Protein AF-A0A194VUG6-F1 (afdb_monomer)

Nearest PDB structures (foldseek):
  8etc-assembly1_3  TM=3.956E-01  e=4.624E+00  Schizosaccharomyces pombe

Radius of gyration: 20.38 Å; Cα contacts (8 Å, |Δi|>4): 438; chains: 1; bounding box: 54×67×50 Å

Secondary structure (DSSP, 8-state):
--PPPP-----------PPSP-HHHHHHHHHHHHHHHHHSSS--GGGEEPPPTT--TT--HHHHGGG-S--HHHHHHHHH--EE---TT--SS--TT-EEETTEEEP-TT-TTSHHHHHHHTT--BTTTB-SSSS---TTEEE-EE-TTTSEEEEEETTTTEEEEEETTSPPSS--GGGPPPPTTSTTGGGGS-EEEHHHHHHHHHHHHHTTSSEE-TT-SS-SEE---SHHHHHHHHHHHHTTTTTS--HHHHHHHHHHHHTT-

Foldseek 3Di:
DDDDDDDDDDPPDDDDQQDAFDLVVLQVLLVVLVVLLCLALAAPPVQKAFADPVFQPVLDPVLVCLLPQADPLQSVSLRTHIAGHADDPCPDQFLGSQDSAWLKGFDDSNCPVVQSVVCSVVSNCELRQHDPLQLDQDNQWGWGIRNRQAAFGWIQRNRRQKTFGDHNVDAFCAADPPRHRDDSNHNCSSVSGDMDRSNVVSVVSSVCVQVLCWHAQHPDRPTRIDRDDDPLSVVLVVLQVVCPGPPNHPSNSSNVVSVVSVVVD

Sequence (265 aa):
MSEPIMATDQSSSSPTNAGPYSRAATVAALRSFYDFLATLPRLPASAILDAPDSGWPALTDSFLARLGPKTDAVRDLLRHVPVIAATEGDAEGGEGNALIGPSTMALRWDDGDGFLRWALGRGAVDGVLSPHGAGGIPPHVAVLTKGGRYGSWLLVDVEAGTMTDFVMMGTPERRGEGDAEVQADSPGYWRAFRTRPVADFFDEWVDKYRSLEWVVVPGSVEDGVLFYRDAATEEVRDIYRTHGWPDNFRREDCRKALAEWEARQ

pLDDT: mean 86.04, std 17.24, range [28.16, 98.62]

Structure (mmCIF, N/CA/C/O backbone):
data_AF-A0A194VUG6-F1
#
_entry.id   AF-A0A194VUG6-F1
#
loop_
_atom_site.group_PDB
_atom_site.id
_atom_site.type_symbol
_atom_site.label_atom_id
_atom_site.label_alt_id
_atom_site.label_comp_id
_atom_site.label_asym_id
_atom_site.label_entity_id
_atom_site.label_seq_id
_atom_site.pdbx_PDB_ins_code
_atom_site.Cartn_x
_atom_site.Cartn_y
_atom_site.Cartn_z
_atom_site.occupancy
_atom_site.B_iso_or_equiv
_atom_site.auth_seq_id
_atom_site.auth_comp_id
_atom_site.auth_asym_id
_atom_site.auth_atom_id
_atom_site.pdbx_PDB_model_num
ATOM 1 N N . MET A 1 1 ? 37.258 -46.692 16.074 1.00 37.47 1 MET A N 1
ATOM 2 C CA . MET A 1 1 ? 35.939 -47.114 15.565 1.00 37.47 1 MET A CA 1
ATOM 3 C C . MET A 1 1 ? 35.015 -45.949 15.827 1.00 37.47 1 MET A C 1
ATOM 5 O O . MET A 1 1 ? 34.650 -45.736 16.972 1.00 37.47 1 MET A O 1
ATOM 9 N N . SER A 1 2 ? 34.809 -45.125 14.805 1.00 33.44 2 SER A N 1
ATOM 10 C CA . SER A 1 2 ? 34.054 -43.876 14.894 1.00 33.44 2 SER A CA 1
ATOM 11 C C . SER A 1 2 ? 32.777 -44.060 14.086 1.00 33.44 2 SER A C 1
ATOM 13 O O . SER A 1 2 ? 32.850 -44.442 12.919 1.00 33.44 2 SER A O 1
ATOM 15 N N . GLU A 1 3 ? 31.632 -43.864 14.731 1.00 32.47 3 GLU A N 1
ATOM 16 C CA . GLU A 1 3 ? 30.310 -43.905 14.104 1.00 32.47 3 GLU A CA 1
ATOM 17 C C . GLU A 1 3 ? 30.124 -42.707 13.156 1.00 32.47 3 GLU A C 1
ATOM 19 O O . GLU A 1 3 ? 30.599 -41.609 13.467 1.00 32.47 3 GLU A O 1
ATOM 24 N N . PRO A 1 4 ? 29.450 -42.875 12.004 1.00 36.53 4 PRO A N 1
ATOM 25 C CA . PRO A 1 4 ? 29.163 -41.770 11.105 1.00 36.53 4 PRO A CA 1
ATOM 26 C C . PRO A 1 4 ? 27.879 -41.050 11.538 1.00 36.53 4 PRO A C 1
ATOM 28 O O . PRO A 1 4 ? 26.832 -41.664 11.739 1.00 36.53 4 PRO A O 1
ATOM 31 N N . ILE A 1 5 ? 27.968 -39.726 11.655 1.00 35.88 5 ILE A N 1
ATOM 32 C CA . ILE A 1 5 ? 26.833 -38.835 11.901 1.00 35.88 5 ILE A CA 1
ATOM 33 C C . ILE A 1 5 ? 25.982 -38.787 10.627 1.00 35.88 5 ILE A C 1
ATOM 35 O O . ILE A 1 5 ? 26.482 -38.450 9.553 1.00 35.88 5 ILE A O 1
ATOM 39 N N . MET A 1 6 ? 24.700 -39.141 10.757 1.00 32.91 6 MET A N 1
ATOM 40 C CA . MET A 1 6 ? 23.701 -38.987 9.703 1.00 32.91 6 MET A CA 1
ATOM 41 C C . MET A 1 6 ? 23.614 -37.520 9.276 1.00 32.91 6 MET A C 1
ATOM 43 O O . MET A 1 6 ? 23.300 -36.647 10.083 1.00 32.91 6 MET A O 1
ATOM 47 N N . ALA A 1 7 ? 23.887 -37.265 7.999 1.00 32.56 7 ALA A N 1
ATOM 48 C CA . ALA A 1 7 ? 23.591 -35.999 7.354 1.00 32.56 7 ALA A CA 1
ATOM 49 C C . ALA A 1 7 ? 22.071 -35.875 7.203 1.00 32.56 7 ALA A C 1
ATOM 51 O O . ALA A 1 7 ? 21.452 -36.624 6.447 1.00 32.56 7 ALA A O 1
ATOM 52 N N . THR A 1 8 ? 21.471 -34.952 7.947 1.00 33.34 8 THR A N 1
ATOM 53 C CA . THR A 1 8 ? 20.084 -34.546 7.738 1.00 33.34 8 THR A CA 1
ATOM 54 C C . THR A 1 8 ? 20.035 -33.608 6.537 1.00 33.34 8 THR A C 1
ATOM 56 O O . THR A 1 8 ? 20.692 -32.568 6.513 1.00 33.34 8 THR A O 1
ATOM 59 N N . ASP A 1 9 ? 19.274 -34.043 5.543 1.00 28.16 9 ASP A N 1
ATOM 60 C CA . ASP A 1 9 ? 18.920 -33.380 4.294 1.00 28.16 9 ASP A CA 1
ATOM 61 C C . ASP A 1 9 ? 18.534 -31.903 4.512 1.00 28.16 9 ASP A C 1
ATOM 63 O O . ASP A 1 9 ? 17.508 -31.594 5.123 1.00 28.16 9 ASP A O 1
ATOM 67 N N . GLN A 1 10 ? 19.381 -30.976 4.053 1.00 30.84 10 GLN A N 1
ATOM 68 C CA . GLN A 1 10 ? 19.007 -29.569 3.933 1.00 30.84 10 GLN A CA 1
ATOM 69 C C . GLN A 1 10 ? 18.201 -29.420 2.647 1.00 30.84 10 GLN A C 1
ATOM 71 O O . GLN A 1 10 ? 18.762 -29.285 1.559 1.00 30.84 10 GLN A O 1
ATOM 76 N N . SER A 1 11 ? 16.875 -29.426 2.777 1.00 33.81 11 SER A N 1
ATOM 77 C CA . SER A 1 11 ? 15.981 -29.032 1.697 1.00 33.81 11 SER A CA 1
ATOM 78 C C . SER A 1 11 ? 16.256 -27.571 1.328 1.00 33.81 11 SER A C 1
ATOM 80 O O . SER A 1 11 ? 15.779 -26.641 1.983 1.00 33.81 11 SER A O 1
ATOM 82 N N . SER A 1 12 ? 17.038 -27.362 0.273 1.00 36.16 12 SER A N 1
ATOM 83 C CA . SER A 1 12 ? 17.166 -26.079 -0.401 1.00 36.16 12 SER A CA 1
ATOM 84 C C . SER A 1 12 ? 15.812 -25.726 -1.019 1.00 36.16 12 SER A C 1
ATOM 86 O O . SER A 1 12 ? 15.441 -26.266 -2.064 1.00 36.16 12 SER A O 1
ATOM 88 N N . SER A 1 13 ? 15.040 -24.841 -0.390 1.00 37.41 13 SER A N 1
ATOM 89 C CA . SER A 1 13 ? 13.842 -24.293 -1.024 1.00 37.41 13 SER A CA 1
ATOM 90 C C . SER A 1 13 ? 14.265 -23.303 -2.112 1.00 37.41 13 SER A C 1
ATOM 92 O O . SER A 1 13 ? 14.542 -22.132 -1.846 1.00 37.41 13 SER A O 1
ATOM 94 N N . SER A 1 14 ? 14.345 -23.804 -3.343 1.00 41.50 14 SER A N 1
ATOM 95 C CA . SER A 1 14 ? 14.308 -23.018 -4.579 1.00 41.50 14 SER A CA 1
ATOM 96 C C . SER A 1 14 ? 13.049 -22.126 -4.613 1.00 41.50 14 SER A C 1
ATOM 98 O O . SER A 1 14 ? 12.090 -22.403 -3.889 1.00 41.50 14 SER A O 1
ATOM 100 N N . PRO A 1 15 ? 13.037 -21.034 -5.402 1.00 45.41 15 PRO A N 1
ATOM 101 C CA . PRO A 1 15 ? 12.041 -19.982 -5.258 1.00 45.41 15 PRO A CA 1
ATOM 102 C C . PRO A 1 15 ? 10.639 -20.508 -5.568 1.00 45.41 15 PRO A C 1
ATOM 104 O O . PRO A 1 15 ? 10.430 -21.236 -6.538 1.00 45.41 15 PRO A O 1
ATOM 107 N N . THR A 1 16 ? 9.689 -20.120 -4.718 1.00 49.34 16 THR A N 1
ATOM 108 C CA . THR A 1 16 ? 8.251 -20.307 -4.903 1.00 49.34 16 THR A CA 1
ATOM 109 C C . THR A 1 16 ? 7.883 -19.931 -6.334 1.00 49.34 16 THR A C 1
ATOM 111 O O . THR A 1 16 ? 8.192 -18.829 -6.785 1.00 49.34 16 THR A O 1
ATOM 114 N N . ASN A 1 17 ? 7.273 -20.874 -7.050 1.00 44.62 17 ASN A N 1
ATOM 115 C CA . ASN A 1 17 ? 6.896 -20.769 -8.454 1.00 44.62 17 ASN A CA 1
ATOM 116 C C . ASN A 1 17 ? 5.773 -19.725 -8.603 1.00 44.62 17 ASN A C 1
ATOM 118 O O . ASN A 1 17 ? 4.595 -20.074 -8.671 1.00 44.62 17 ASN A O 1
ATOM 122 N N . ALA A 1 18 ? 6.122 -18.438 -8.563 1.00 57.53 18 ALA A N 1
ATOM 123 C CA . ALA A 1 18 ? 5.216 -17.369 -8.946 1.00 57.53 18 ALA A CA 1
ATOM 124 C C . ALA A 1 18 ? 4.846 -17.605 -10.417 1.00 57.53 18 ALA A C 1
ATOM 126 O O . ALA A 1 18 ? 5.725 -17.781 -11.263 1.00 57.53 18 ALA A O 1
ATOM 127 N N . GLY A 1 19 ? 3.549 -17.683 -10.723 1.00 65.06 19 GLY A N 1
ATOM 128 C CA . GLY A 1 19 ? 3.093 -17.720 -12.112 1.00 65.06 19 GLY A CA 1
ATOM 129 C C . GLY A 1 19 ? 3.592 -16.491 -12.890 1.00 65.06 19 GLY A C 1
ATOM 130 O O . GLY A 1 19 ? 4.041 -15.519 -12.277 1.00 65.06 19 GLY A O 1
ATOM 131 N N . PRO A 1 20 ? 3.513 -16.498 -14.234 1.00 80.19 20 PRO A N 1
ATOM 132 C CA . PRO A 1 20 ? 3.897 -15.331 -15.021 1.00 80.19 20 PRO A CA 1
ATOM 133 C C . PRO A 1 20 ? 3.130 -14.096 -14.538 1.00 80.19 20 PRO A C 1
ATOM 135 O O . PRO A 1 20 ? 1.953 -14.189 -14.176 1.00 80.19 20 PRO A O 1
ATOM 138 N N . TYR A 1 21 ? 3.798 -12.942 -14.540 1.00 92.44 21 TYR A N 1
ATOM 139 C CA . TYR A 1 21 ? 3.178 -11.681 -14.154 1.00 92.44 21 TYR A CA 1
ATOM 140 C C . TYR A 1 21 ? 1.852 -11.449 -14.890 1.00 92.44 21 TYR A C 1
ATOM 142 O O . TYR A 1 21 ? 1.724 -11.671 -16.096 1.00 92.44 21 TYR A O 1
ATOM 150 N N . SER A 1 22 ? 0.868 -10.946 -14.147 1.00 95.50 22 SER A N 1
ATOM 151 C CA . SER A 1 22 ? -0.420 -10.520 -14.675 1.00 95.50 22 SER A CA 1
ATOM 152 C C . SER A 1 22 ? -0.804 -9.198 -14.034 1.00 95.50 22 SER A C 1
ATOM 154 O O . SER A 1 22 ? -1.065 -9.141 -12.832 1.00 95.50 22 SER A O 1
ATOM 156 N N . ARG A 1 23 ? -0.911 -8.144 -14.8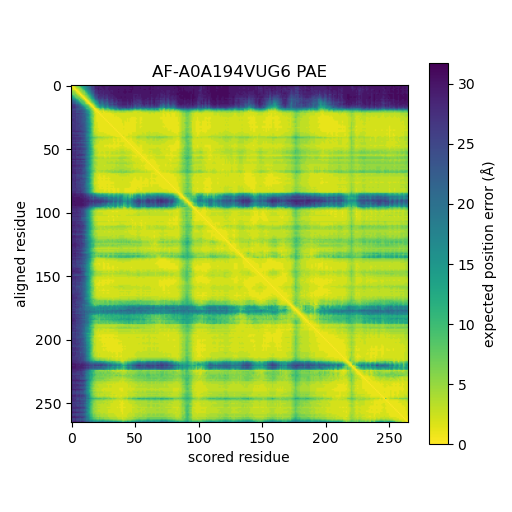52 1.00 97.06 23 ARG A N 1
ATOM 157 C CA . ARG A 1 23 ? -1.419 -6.836 -14.415 1.00 97.06 23 ARG A CA 1
ATOM 158 C C . ARG A 1 23 ? -2.755 -6.975 -13.699 1.00 97.06 23 ARG A C 1
ATOM 160 O O . ARG A 1 23 ? -2.929 -6.411 -12.627 1.00 97.06 23 ARG A O 1
ATOM 167 N N . ALA A 1 24 ? -3.675 -7.751 -14.273 1.00 96.94 24 ALA A N 1
ATOM 168 C CA . ALA A 1 24 ? -5.000 -7.962 -13.703 1.00 96.94 24 ALA A CA 1
ATOM 169 C C . ALA A 1 24 ? -4.927 -8.636 -12.325 1.00 96.94 24 ALA A C 1
ATOM 171 O O . ALA A 1 24 ? -5.616 -8.204 -11.408 1.00 96.94 24 ALA A O 1
ATOM 172 N N . ALA A 1 25 ? -4.061 -9.640 -12.153 1.00 97.00 25 ALA A N 1
ATOM 173 C CA . ALA A 1 25 ? -3.886 -10.302 -10.861 1.00 97.00 25 ALA A CA 1
ATOM 174 C C . ALA A 1 25 ? -3.239 -9.372 -9.821 1.00 97.00 25 ALA A C 1
ATOM 176 O O . ALA A 1 25 ? -3.696 -9.324 -8.684 1.00 97.00 25 ALA A O 1
ATOM 177 N N . THR A 1 26 ? -2.223 -8.592 -10.208 1.00 98.06 26 THR A N 1
ATOM 178 C CA . THR A 1 26 ? -1.588 -7.593 -9.332 1.00 98.06 26 THR A CA 1
ATOM 179 C C . THR A 1 26 ? -2.580 -6.515 -8.892 1.00 98.06 26 THR A C 1
ATOM 181 O O . THR A 1 26 ? -2.654 -6.203 -7.706 1.00 98.06 26 THR A O 1
ATOM 184 N N . VAL A 1 27 ? -3.368 -5.974 -9.828 1.00 98.44 27 VAL A N 1
ATOM 185 C CA . VAL A 1 27 ? -4.413 -4.977 -9.546 1.00 98.44 27 VAL A CA 1
ATOM 186 C C . VAL A 1 27 ? -5.491 -5.565 -8.638 1.00 98.44 27 VAL A C 1
ATOM 188 O O . VAL A 1 27 ? -5.861 -4.925 -7.658 1.00 98.44 27 VAL A O 1
ATOM 191 N N . ALA A 1 28 ? -5.949 -6.791 -8.905 1.00 98.31 28 ALA A N 1
ATOM 192 C CA . ALA A 1 28 ? -6.948 -7.463 -8.079 1.00 98.31 28 ALA A CA 1
ATOM 193 C C . ALA A 1 28 ? -6.446 -7.728 -6.650 1.00 98.31 28 ALA A C 1
ATOM 195 O O . ALA A 1 28 ? -7.190 -7.503 -5.700 1.00 98.31 28 ALA A O 1
ATOM 196 N N . ALA A 1 29 ? -5.188 -8.150 -6.483 1.00 98.44 29 ALA A N 1
ATOM 197 C CA . ALA A 1 29 ? -4.592 -8.375 -5.167 1.00 98.44 29 ALA A CA 1
ATOM 198 C C . ALA A 1 29 ? -4.491 -7.070 -4.356 1.00 98.44 29 ALA A C 1
ATOM 200 O O . ALA A 1 29 ? -4.937 -7.021 -3.210 1.00 98.44 29 ALA A O 1
ATOM 201 N N . LEU A 1 30 ? -3.990 -5.990 -4.971 1.00 98.44 30 LEU A N 1
ATOM 202 C CA . LEU A 1 30 ? -3.928 -4.672 -4.331 1.00 98.44 30 LEU A CA 1
ATOM 203 C C . LEU A 1 30 ? -5.327 -4.143 -3.987 1.00 98.44 30 LEU A C 1
ATOM 205 O O . LEU A 1 30 ? -5.546 -3.620 -2.896 1.00 98.44 30 LEU A O 1
ATOM 209 N N . ARG A 1 31 ? -6.289 -4.307 -4.901 1.00 98.38 31 ARG A N 1
ATOM 210 C CA . ARG A 1 31 ? -7.672 -3.886 -4.679 1.00 98.38 31 ARG A CA 1
ATOM 211 C C . ARG A 1 31 ? -8.316 -4.645 -3.522 1.00 98.38 31 ARG A C 1
ATOM 213 O O . ARG A 1 31 ? -8.886 -4.012 -2.641 1.00 98.38 31 ARG A O 1
ATOM 220 N N . SER A 1 32 ? -8.166 -5.968 -3.487 1.00 98.62 32 SER A N 1
ATOM 221 C CA . SER A 1 32 ? -8.668 -6.813 -2.398 1.00 98.62 32 SER A CA 1
ATOM 222 C C . SER A 1 32 ? -8.065 -6.418 -1.049 1.00 98.62 32 SER A C 1
ATOM 224 O O . SER A 1 32 ? -8.757 -6.423 -0.032 1.00 98.62 32 SER A O 1
ATOM 226 N N . PHE A 1 33 ? -6.784 -6.041 -1.029 1.00 98.56 33 PHE A N 1
ATOM 227 C CA . PHE A 1 33 ? -6.147 -5.519 0.173 1.00 98.56 33 PHE A CA 1
ATOM 228 C C . PHE A 1 33 ? -6.760 -4.184 0.619 1.00 98.56 33 PHE A C 1
ATOM 230 O O . PHE A 1 33 ? -7.084 -4.025 1.794 1.00 98.56 33 PHE A O 1
ATOM 237 N N . TYR A 1 34 ? -7.001 -3.243 -0.298 1.00 97.88 34 TYR A N 1
ATOM 238 C CA . TYR A 1 34 ? -7.687 -1.989 0.034 1.00 97.88 34 TYR A CA 1
ATOM 239 C C . TYR A 1 34 ? -9.130 -2.215 0.500 1.00 97.88 34 TYR A C 1
ATOM 241 O O . TYR A 1 34 ? -9.558 -1.583 1.465 1.00 97.88 34 TYR A O 1
ATOM 249 N N . ASP A 1 35 ? -9.861 -3.148 -0.112 1.00 97.94 35 ASP A N 1
ATOM 250 C CA . ASP A 1 35 ? -11.202 -3.526 0.342 1.00 97.94 35 ASP A CA 1
ATOM 251 C C . ASP A 1 35 ? -11.161 -4.096 1.772 1.00 97.94 35 ASP A C 1
ATOM 253 O O . ASP A 1 35 ? -12.015 -3.756 2.592 1.00 97.94 35 ASP A O 1
ATOM 257 N N . PHE A 1 36 ? -10.135 -4.886 2.121 1.00 97.81 36 PHE A N 1
ATOM 258 C CA . PHE A 1 36 ? -9.902 -5.296 3.508 1.00 97.81 36 PHE A CA 1
ATOM 259 C C . PHE A 1 36 ? -9.623 -4.092 4.421 1.00 97.81 36 PHE A C 1
ATOM 261 O O . PHE A 1 36 ? -10.242 -3.980 5.481 1.00 97.81 36 PHE A O 1
ATOM 268 N N . LEU A 1 37 ? -8.754 -3.157 4.024 1.00 95.50 37 LEU A N 1
ATOM 269 C CA . LEU A 1 37 ? -8.487 -1.949 4.817 1.00 95.50 37 LEU A CA 1
ATOM 270 C C . LEU A 1 37 ? -9.753 -1.111 5.045 1.00 95.50 37 LEU A C 1
ATOM 272 O O . LEU A 1 37 ? -9.905 -0.522 6.114 1.00 95.50 37 LEU A O 1
ATOM 276 N N . ALA A 1 38 ? -10.701 -1.097 4.105 1.00 94.12 38 ALA A N 1
ATOM 277 C CA . ALA A 1 38 ? -11.981 -0.414 4.286 1.00 94.12 38 ALA A CA 1
ATOM 278 C C . ALA A 1 38 ? -12.866 -1.039 5.382 1.00 94.12 38 ALA A C 1
ATOM 280 O O . ALA A 1 38 ? -13.770 -0.378 5.904 1.00 94.12 38 ALA A O 1
ATOM 281 N N . THR A 1 39 ? -12.599 -2.290 5.776 1.00 94.75 39 THR A N 1
ATOM 282 C CA . THR A 1 39 ? -13.265 -2.929 6.925 1.00 94.75 39 THR A CA 1
ATOM 283 C C . THR A 1 39 ? -12.735 -2.429 8.273 1.00 94.75 39 THR A C 1
ATOM 285 O O . THR A 1 39 ? -13.442 -2.513 9.279 1.00 94.75 39 THR A O 1
ATOM 288 N N . LEU A 1 40 ? -11.529 -1.850 8.299 1.00 93.31 40 LEU A N 1
ATOM 289 C CA . LEU A 1 40 ? -10.920 -1.237 9.481 1.00 93.31 40 LEU A CA 1
ATOM 290 C C . LEU A 1 40 ? -11.586 0.119 9.804 1.00 93.31 40 LEU A C 1
ATOM 292 O O . LEU A 1 40 ? -12.232 0.727 8.943 1.00 93.31 40 LEU A O 1
ATOM 296 N N . PRO A 1 41 ? -11.450 0.643 11.039 1.00 90.00 41 PRO A N 1
ATOM 297 C CA . PRO A 1 41 ? -12.191 1.825 11.495 1.00 90.00 41 PRO A CA 1
ATOM 298 C C . PRO A 1 41 ? -11.689 3.173 10.939 1.00 90.00 41 PRO A C 1
ATOM 300 O O . PRO A 1 41 ? -12.114 4.216 11.431 1.00 90.00 41 PRO A O 1
ATOM 303 N N . ARG A 1 42 ? -10.817 3.187 9.922 1.00 86.62 42 ARG A N 1
ATOM 304 C CA . ARG A 1 42 ? -10.203 4.410 9.367 1.00 86.62 42 ARG A CA 1
ATOM 305 C C . ARG A 1 42 ? -10.608 4.695 7.929 1.00 86.62 42 ARG A C 1
ATOM 307 O O . ARG A 1 42 ? -11.193 5.738 7.670 1.00 86.62 42 ARG A O 1
ATOM 314 N N . LEU A 1 43 ? -10.326 3.766 7.015 1.00 88.88 43 LEU A N 1
ATOM 315 C CA . LEU A 1 43 ? -10.515 3.973 5.582 1.00 88.88 43 LEU A CA 1
ATOM 316 C C . LEU A 1 43 ? -11.999 3.796 5.210 1.00 88.88 43 LEU A C 1
ATOM 318 O O . LEU A 1 43 ? -12.554 2.714 5.417 1.00 88.88 43 LEU A O 1
ATOM 322 N N . PRO A 1 44 ? -12.690 4.817 4.673 1.00 89.69 44 PRO 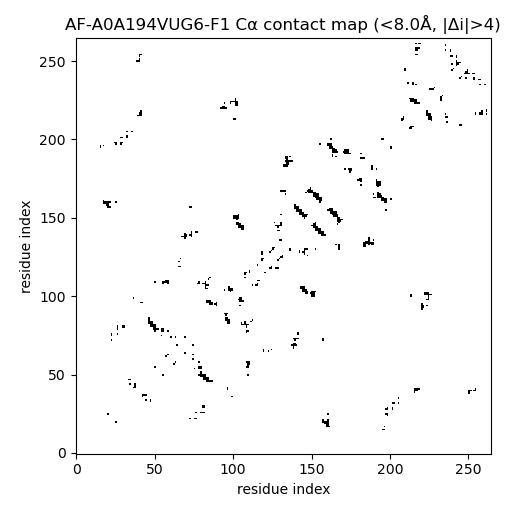A N 1
ATOM 323 C CA . PRO A 1 44 ? -14.003 4.618 4.075 1.00 89.69 44 PRO A CA 1
ATOM 324 C C . PRO A 1 44 ? -13.867 3.968 2.691 1.00 89.69 44 PRO A C 1
ATOM 326 O O . PRO A 1 44 ? -13.034 4.378 1.887 1.00 89.69 44 PRO A O 1
ATOM 329 N N . ALA A 1 45 ? -14.743 3.011 2.368 1.00 93.00 45 ALA A N 1
ATOM 330 C CA . ALA A 1 45 ? -14.738 2.341 1.061 1.00 93.00 45 ALA A CA 1
ATOM 331 C C . ALA A 1 45 ? -14.876 3.321 -0.122 1.00 93.00 45 ALA A C 1
ATOM 333 O O . ALA A 1 45 ? -14.320 3.088 -1.188 1.00 93.00 45 ALA A O 1
ATOM 334 N N . SER A 1 46 ? -15.570 4.448 0.075 1.00 92.56 46 SER A N 1
ATOM 335 C CA . SER A 1 46 ? -15.733 5.498 -0.939 1.00 92.56 46 SER A CA 1
ATOM 336 C C . SER A 1 46 ? -14.446 6.254 -1.282 1.00 92.56 46 SER A C 1
ATOM 338 O O . SER A 1 46 ? -14.430 6.974 -2.274 1.00 92.56 46 SER A O 1
ATOM 340 N N . ALA A 1 47 ? -13.391 6.137 -0.468 1.00 92.00 47 ALA A N 1
ATOM 341 C CA . ALA A 1 47 ? -12.086 6.716 -0.777 1.00 92.00 47 ALA A CA 1
ATOM 342 C C . ALA A 1 47 ? -11.252 5.825 -1.711 1.00 92.00 47 ALA A C 1
ATOM 344 O O . ALA A 1 47 ? -10.239 6.285 -2.226 1.00 92.00 47 ALA A O 1
ATOM 345 N N . ILE A 1 48 ? -11.649 4.573 -1.951 1.00 95.81 48 ILE A N 1
ATOM 346 C CA . ILE A 1 48 ? -10.940 3.680 -2.872 1.00 95.81 48 ILE A CA 1
ATOM 347 C C . ILE A 1 48 ? -11.475 3.927 -4.280 1.00 95.81 48 ILE A C 1
ATOM 349 O O . ILE A 1 48 ? -12.659 3.718 -4.546 1.00 95.81 48 ILE A O 1
ATOM 353 N N . LEU A 1 49 ? -10.601 4.373 -5.179 1.00 96.38 49 LEU A N 1
ATOM 354 C CA . LEU A 1 49 ? -10.949 4.670 -6.563 1.00 96.38 49 LEU A CA 1
ATOM 355 C C . LEU A 1 49 ? -10.281 3.668 -7.503 1.00 96.38 49 LEU A C 1
ATOM 357 O O . LEU A 1 49 ? -9.063 3.477 -7.457 1.00 96.38 49 LEU A O 1
ATOM 361 N N . ASP A 1 50 ? -11.080 3.067 -8.381 1.00 97.88 50 ASP A N 1
ATOM 362 C CA . ASP A 1 50 ? -10.588 2.219 -9.463 1.00 97.88 50 ASP A CA 1
ATOM 363 C C . ASP A 1 50 ? -10.156 3.048 -10.664 1.00 97.88 50 ASP A C 1
ATOM 365 O O . ASP A 1 50 ? -10.803 4.034 -11.030 1.00 97.88 50 ASP A O 1
ATOM 369 N N . ALA A 1 51 ? -9.091 2.592 -11.317 1.00 97.44 51 ALA A N 1
ATOM 370 C CA . ALA A 1 51 ? -8.713 3.127 -12.610 1.00 97.44 51 ALA A CA 1
ATOM 371 C C . ALA A 1 51 ? -9.787 2.785 -13.661 1.00 97.44 51 ALA A C 1
ATOM 373 O O . ALA A 1 51 ? -10.326 1.675 -13.649 1.00 97.44 51 ALA A O 1
ATOM 374 N N . PRO A 1 52 ? -10.068 3.687 -14.618 1.00 97.00 52 PRO A N 1
ATOM 375 C CA . PRO A 1 52 ? -10.824 3.333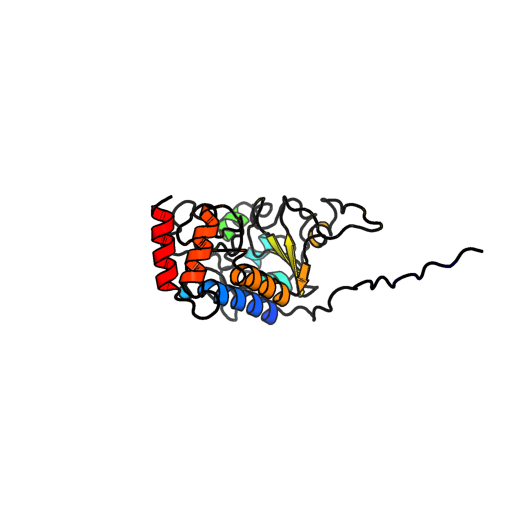 -15.816 1.00 97.00 52 PRO A CA 1
ATOM 376 C C . PRO A 1 52 ? -10.151 2.188 -16.589 1.00 97.00 52 PRO A C 1
ATOM 378 O O . PRO A 1 52 ? -8.937 2.011 -16.497 1.00 97.00 52 PRO A O 1
ATOM 381 N N . ASP A 1 53 ? -10.895 1.494 -17.456 1.00 94.44 53 ASP A N 1
ATOM 382 C CA . ASP A 1 53 ? -10.339 0.438 -18.327 1.00 94.44 53 ASP A CA 1
ATOM 383 C C . ASP A 1 53 ? -9.200 0.937 -19.237 1.00 94.44 53 ASP A C 1
ATOM 385 O O . ASP A 1 53 ? -8.338 0.164 -19.649 1.00 94.44 53 ASP A O 1
ATOM 389 N N . SER A 1 54 ? -9.197 2.235 -19.562 1.00 94.62 54 SER A N 1
ATOM 390 C CA . SER A 1 54 ? -8.137 2.904 -20.327 1.00 94.62 54 SER A CA 1
ATOM 391 C C . SER A 1 54 ? -6.946 3.366 -19.475 1.00 94.62 54 SER A C 1
ATOM 393 O O . SER A 1 54 ? -6.003 3.948 -20.011 1.00 94.62 54 SER A O 1
ATOM 395 N N . GLY A 1 55 ? -7.012 3.179 -18.158 1.00 97.25 55 GLY A N 1
ATOM 396 C CA . GLY A 1 55 ? -6.077 3.709 -17.175 1.00 97.25 55 GLY A CA 1
ATOM 397 C C . GLY A 1 55 ? -6.333 5.166 -16.779 1.00 97.25 55 GLY A C 1
ATOM 398 O O . GLY A 1 55 ? -7.170 5.865 -17.362 1.00 97.25 55 GLY A O 1
ATOM 399 N N . TRP A 1 56 ? -5.590 5.633 -15.771 1.00 97.62 56 TRP A N 1
ATOM 400 C CA . TRP A 1 56 ? -5.658 7.005 -15.263 1.00 97.62 56 TRP A CA 1
ATOM 401 C C . TRP A 1 56 ? -5.290 8.045 -16.339 1.00 97.62 56 TRP A C 1
ATOM 403 O O . TRP A 1 56 ? -4.150 8.048 -16.816 1.00 97.62 56 TRP A O 1
ATOM 413 N N . PRO A 1 57 ? -6.191 8.989 -16.686 1.00 94.00 57 PRO A N 1
ATOM 414 C CA . PRO A 1 57 ? -5.954 9.952 -17.768 1.00 94.00 57 PRO A CA 1
ATOM 415 C C . PRO A 1 57 ? -4.746 10.874 -17.556 1.00 94.00 57 PRO A C 1
ATOM 417 O O . PRO A 1 57 ? -4.146 11.341 -18.523 1.00 94.00 57 PRO A O 1
ATOM 420 N N . ALA A 1 58 ? -4.376 11.141 -16.299 1.00 92.12 58 ALA A N 1
ATOM 421 C CA . ALA A 1 58 ? -3.225 11.976 -15.961 1.00 92.12 58 ALA A CA 1
ATOM 422 C C . ALA A 1 58 ? -1.877 11.318 -16.322 1.00 92.12 58 ALA A C 1
ATOM 424 O O . ALA A 1 58 ? -0.888 12.016 -16.557 1.00 92.12 58 ALA A O 1
ATOM 425 N N . LEU A 1 59 ? -1.828 9.984 -16.418 1.00 95.06 59 LEU A N 1
ATOM 426 C CA . LEU A 1 59 ? -0.605 9.205 -16.628 1.00 95.06 59 LEU A CA 1
ATOM 427 C C . LEU A 1 59 ? -0.305 8.950 -18.115 1.00 95.06 59 LEU A C 1
ATOM 429 O O . LEU A 1 59 ? -0.182 7.809 -18.579 1.00 95.06 59 LEU A O 1
ATOM 433 N N . THR A 1 60 ? -0.152 10.027 -18.883 1.00 95.12 60 THR A N 1
ATOM 434 C CA . THR A 1 60 ? 0.261 9.949 -20.295 1.00 95.12 60 THR A CA 1
ATOM 435 C C . THR A 1 60 ? 1.670 9.355 -20.448 1.00 95.12 60 THR A C 1
ATOM 437 O O . THR A 1 60 ? 2.461 9.327 -19.502 1.00 95.12 60 THR A O 1
ATOM 440 N N . ASP A 1 61 ? 2.032 8.883 -21.647 1.00 93.81 61 ASP A N 1
ATOM 441 C CA . ASP A 1 61 ? 3.386 8.357 -21.904 1.00 93.81 61 ASP A CA 1
ATOM 442 C C . ASP A 1 61 ? 4.481 9.389 -21.614 1.00 93.81 61 ASP A C 1
ATOM 444 O O . ASP A 1 61 ? 5.497 9.064 -20.995 1.00 93.81 61 ASP A O 1
ATOM 448 N N . SER A 1 62 ? 4.254 10.647 -22.008 1.00 93.25 62 SER A N 1
ATOM 449 C CA . SER A 1 62 ? 5.184 11.748 -21.749 1.00 93.25 62 SER A CA 1
ATOM 450 C C . SER A 1 62 ? 5.308 12.060 -20.259 1.00 93.25 62 SER A C 1
ATOM 452 O O . SER A 1 62 ? 6.396 12.401 -19.796 1.00 93.25 62 SER A O 1
ATOM 454 N N . PHE A 1 63 ? 4.228 11.896 -19.490 1.00 93.50 63 PHE A N 1
ATOM 455 C CA . PHE A 1 63 ? 4.255 12.044 -18.041 1.00 93.50 63 PHE A CA 1
ATOM 456 C C . PHE A 1 63 ? 5.084 10.936 -17.386 1.00 93.50 63 PHE A C 1
ATOM 458 O O . PHE A 1 63 ? 6.033 11.227 -16.657 1.00 93.50 63 PHE A O 1
ATOM 465 N N . LEU A 1 64 ? 4.802 9.671 -17.711 1.00 94.19 64 LEU A N 1
ATOM 466 C CA . LEU A 1 64 ? 5.515 8.523 -17.144 1.00 94.19 64 LEU A CA 1
ATOM 467 C C . LEU A 1 64 ? 6.975 8.434 -17.611 1.00 94.19 64 LEU A C 1
ATOM 469 O O . LEU A 1 64 ? 7.806 7.865 -16.910 1.00 94.19 6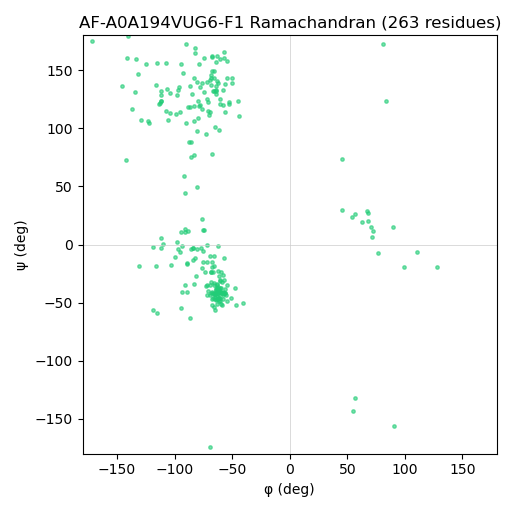4 LEU A O 1
ATOM 473 N N . ALA A 1 65 ? 7.337 9.011 -18.763 1.00 93.62 65 ALA A N 1
ATOM 474 C CA . ALA A 1 65 ? 8.732 9.076 -19.219 1.00 93.62 65 ALA A CA 1
ATOM 475 C C . ALA A 1 65 ? 9.645 9.821 -18.231 1.00 93.62 65 ALA A C 1
ATOM 477 O O . ALA A 1 65 ? 10.844 9.553 -18.175 1.00 93.62 65 ALA A O 1
ATOM 478 N N . ARG A 1 66 ? 9.075 10.698 -17.396 1.00 93.69 66 ARG A N 1
ATOM 479 C CA . ARG A 1 66 ? 9.794 11.447 -16.358 1.00 93.69 66 ARG A CA 1
ATOM 480 C C . ARG A 1 66 ? 10.228 10.581 -15.171 1.00 93.69 66 ARG A C 1
ATOM 482 O O . ARG A 1 66 ? 11.080 11.019 -14.409 1.00 93.69 66 ARG A O 1
ATOM 489 N N . LEU A 1 67 ? 9.684 9.367 -15.028 1.00 91.25 67 LEU A N 1
ATOM 490 C CA . LEU A 1 67 ? 10.140 8.365 -14.051 1.00 91.25 67 LEU A CA 1
ATOM 491 C C . LEU A 1 67 ? 11.460 7.693 -14.466 1.00 91.25 67 LEU A C 1
ATOM 493 O O . LEU A 1 67 ? 11.991 6.870 -13.724 1.00 91.25 67 LEU A O 1
ATOM 497 N N . GLY A 1 68 ? 11.966 7.996 -15.665 1.00 91.31 68 GLY A N 1
ATOM 498 C CA . GLY A 1 68 ? 13.132 7.343 -16.243 1.00 91.31 68 GLY A CA 1
ATOM 499 C C . GLY A 1 68 ? 12.761 6.122 -17.096 1.00 91.31 68 GLY A C 1
ATOM 500 O O . GLY A 1 68 ? 11.645 6.038 -17.628 1.00 91.31 68 GLY A O 1
ATOM 501 N N . PRO A 1 69 ? 13.694 5.172 -17.277 1.00 93.75 69 PRO A N 1
ATOM 502 C CA . PRO A 1 69 ? 13.588 4.112 -18.276 1.00 93.75 69 PRO A CA 1
ATOM 503 C C . PRO A 1 69 ? 12.683 2.953 -17.822 1.00 93.75 69 PRO A C 1
ATOM 505 O O . PRO A 1 69 ? 13.088 1.804 -17.892 1.00 93.75 69 PRO A O 1
ATOM 508 N N . LYS A 1 70 ? 11.463 3.223 -17.337 1.00 96.19 70 LYS A N 1
ATOM 509 C CA . LYS A 1 70 ? 10.496 2.170 -16.974 1.00 96.19 70 LYS A CA 1
ATOM 510 C C . LYS A 1 70 ? 9.964 1.437 -18.204 1.00 96.19 70 LYS A C 1
ATOM 512 O O . LYS A 1 70 ? 9.693 2.088 -19.220 1.00 96.19 70 LYS A O 1
ATOM 517 N N . THR A 1 71 ? 9.789 0.119 -18.083 1.00 97.69 71 THR A N 1
ATOM 518 C CA . THR A 1 71 ? 9.216 -0.736 -19.136 1.00 97.69 71 THR A CA 1
ATOM 519 C C . THR A 1 71 ? 7.738 -0.427 -19.372 1.00 97.69 71 THR A C 1
ATOM 521 O O . THR A 1 71 ? 7.061 0.138 -18.508 1.00 97.69 71 THR A O 1
ATOM 524 N N . ASP A 1 72 ? 7.214 -0.835 -20.529 1.00 97.38 72 ASP A N 1
ATOM 525 C CA . ASP A 1 72 ? 5.795 -0.659 -20.862 1.00 97.38 72 ASP A CA 1
ATOM 526 C C . ASP A 1 72 ? 4.882 -1.385 -19.870 1.00 97.38 72 ASP A C 1
ATOM 528 O O . ASP A 1 72 ? 3.873 -0.823 -19.459 1.00 97.38 72 ASP A O 1
ATOM 532 N N . ALA A 1 73 ? 5.276 -2.571 -19.395 1.00 97.88 73 ALA A N 1
ATOM 533 C CA . ALA A 1 73 ? 4.532 -3.318 -18.380 1.00 97.88 73 ALA A CA 1
ATOM 534 C C . ALA A 1 73 ? 4.429 -2.564 -17.040 1.00 97.88 73 ALA A C 1
ATOM 536 O O . ALA A 1 73 ? 3.368 -2.555 -16.421 1.00 97.88 73 ALA A O 1
ATOM 537 N N . VAL A 1 74 ? 5.492 -1.872 -16.605 1.00 98.19 74 VAL A N 1
ATOM 538 C CA . VAL A 1 74 ? 5.429 -1.012 -15.409 1.00 98.19 74 VAL A CA 1
ATOM 539 C C . VAL A 1 74 ? 4.508 0.181 -15.647 1.00 98.19 74 VAL A C 1
ATOM 541 O O . VAL A 1 74 ? 3.665 0.478 -14.806 1.00 98.19 74 VAL A O 1
ATOM 544 N N . ARG A 1 75 ? 4.635 0.865 -16.790 1.00 97.50 75 ARG A N 1
ATOM 545 C CA . ARG A 1 75 ? 3.778 2.018 -17.129 1.00 97.50 75 ARG A CA 1
ATOM 546 C C . ARG A 1 75 ? 2.306 1.621 -17.175 1.00 97.50 75 ARG A C 1
ATOM 548 O O . ARG A 1 75 ? 1.451 2.351 -16.684 1.00 97.50 75 ARG A O 1
ATOM 555 N N . ASP A 1 76 ? 2.036 0.459 -17.748 1.00 97.88 76 ASP A N 1
ATOM 556 C CA . ASP A 1 76 ? 0.714 -0.131 -17.841 1.00 97.88 76 ASP A CA 1
ATOM 557 C C . ASP A 1 76 ? 0.165 -0.527 -16.463 1.00 97.88 76 ASP A C 1
ATOM 559 O O . ASP A 1 76 ? -0.977 -0.204 -16.155 1.00 97.88 76 ASP A O 1
ATOM 563 N N . LEU A 1 77 ? 0.975 -1.112 -15.575 1.00 98.56 77 LEU A N 1
ATOM 564 C CA . LEU A 1 77 ? 0.570 -1.355 -14.187 1.00 98.56 77 LEU A CA 1
ATOM 565 C C . LEU A 1 77 ? 0.194 -0.058 -13.461 1.00 98.56 77 LEU A C 1
ATOM 567 O O . LEU A 1 77 ? -0.896 0.035 -12.905 1.00 98.56 77 LEU A O 1
ATOM 571 N N . LEU A 1 78 ? 1.072 0.950 -13.488 1.00 98.12 78 LEU A N 1
ATOM 572 C CA . LEU A 1 78 ? 0.870 2.216 -12.772 1.00 98.12 78 LEU A CA 1
ATOM 573 C C . LEU A 1 78 ? -0.394 2.959 -13.229 1.00 98.12 78 LEU A C 1
ATOM 575 O O . LEU A 1 78 ? -1.047 3.619 -12.429 1.00 98.12 78 LEU A O 1
ATOM 579 N N . ARG A 1 79 ? -0.785 2.809 -14.498 1.00 98.00 79 ARG A N 1
ATOM 580 C CA . ARG A 1 79 ? -2.049 3.343 -15.028 1.00 98.00 79 ARG A CA 1
ATOM 581 C C . ARG A 1 79 ? -3.301 2.692 -14.463 1.00 98.00 79 ARG A C 1
ATOM 583 O O . ARG A 1 79 ? -4.352 3.320 -14.533 1.00 98.00 79 ARG A O 1
ATOM 590 N N . HIS A 1 80 ? -3.203 1.463 -13.966 1.00 98.44 80 HIS A N 1
ATOM 591 C CA . HIS A 1 80 ? -4.361 0.636 -13.629 1.00 98.44 80 HIS A CA 1
ATOM 592 C C . HIS A 1 80 ? -4.443 0.248 -12.150 1.00 98.44 80 HIS A C 1
ATOM 594 O O . HIS A 1 80 ? -5.400 -0.414 -11.755 1.00 98.44 80 HIS A O 1
ATOM 600 N N . VAL A 1 81 ? -3.469 0.629 -11.319 1.00 97.94 81 VAL A N 1
ATOM 601 C CA . VAL A 1 81 ? -3.576 0.400 -9.873 1.00 97.94 81 VAL A CA 1
ATOM 602 C C . VAL A 1 81 ? -4.683 1.275 -9.269 1.00 97.94 81 VAL A C 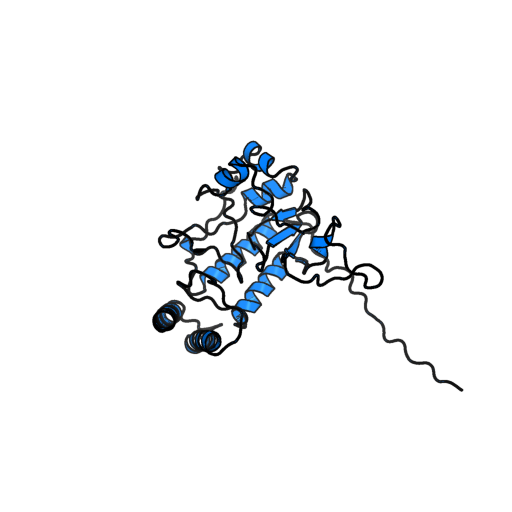1
ATOM 604 O O . VAL A 1 81 ? -4.778 2.459 -9.620 1.00 97.94 81 VAL A O 1
ATOM 607 N N . PRO A 1 82 ? -5.517 0.728 -8.362 1.00 97.81 82 PRO A N 1
ATOM 608 C CA . PRO A 1 82 ? -6.445 1.532 -7.583 1.00 97.81 82 PRO A CA 1
ATOM 609 C C . PRO A 1 82 ? -5.674 2.494 -6.679 1.00 97.81 82 PRO A C 1
ATOM 611 O O . PRO A 1 82 ? -4.522 2.250 -6.305 1.00 97.81 82 PRO A O 1
ATOM 614 N N . VAL A 1 83 ? -6.334 3.576 -6.287 1.00 96.12 83 VAL A N 1
ATOM 615 C CA . VAL A 1 83 ? -5.764 4.590 -5.397 1.00 96.12 83 VAL A CA 1
ATOM 616 C C . VAL A 1 83 ? -6.656 4.807 -4.186 1.00 96.12 83 VAL A C 1
ATOM 618 O O . VAL A 1 83 ? -7.863 4.577 -4.237 1.00 96.12 83 VAL A O 1
ATOM 621 N N . ILE A 1 84 ? -6.051 5.286 -3.102 1.00 93.38 84 ILE A N 1
ATOM 622 C CA . ILE A 1 84 ? -6.774 5.805 -1.944 1.00 93.38 84 ILE A CA 1
ATOM 623 C C . ILE A 1 84 ? -6.796 7.326 -2.077 1.00 93.38 84 ILE A C 1
ATOM 625 O O . ILE A 1 84 ? -5.753 7.978 -2.020 1.00 93.38 84 ILE A O 1
ATOM 629 N N . ALA A 1 85 ? -7.977 7.888 -2.308 1.00 88.31 85 ALA A N 1
ATOM 630 C CA . ALA A 1 85 ? -8.182 9.321 -2.391 1.00 88.31 85 ALA A CA 1
ATOM 631 C C . ALA A 1 85 ? -7.986 9.983 -1.025 1.00 88.31 85 ALA A C 1
ATOM 633 O O . ALA A 1 85 ? -8.353 9.431 0.014 1.00 88.31 85 ALA A O 1
ATOM 634 N N . ALA A 1 86 ? -7.460 11.206 -1.055 1.00 72.25 86 ALA A N 1
ATOM 635 C CA . ALA A 1 86 ? -7.462 12.068 0.114 1.00 72.25 86 ALA A CA 1
ATOM 636 C C . ALA A 1 86 ? -8.910 12.374 0.523 1.00 72.25 86 ALA A C 1
ATOM 638 O O . ALA A 1 86 ? -9.768 12.617 -0.332 1.00 72.25 86 ALA A O 1
ATOM 639 N N . THR A 1 87 ? -9.179 12.370 1.821 1.00 65.56 87 THR A N 1
ATOM 640 C CA . THR A 1 87 ? -10.484 12.709 2.391 1.00 65.56 87 THR A CA 1
ATOM 641 C C . THR A 1 87 ? -10.457 14.064 3.085 1.00 65.56 87 THR A C 1
ATOM 643 O O . THR A 1 87 ? -9.407 14.538 3.518 1.00 65.56 87 THR A O 1
ATOM 646 N N . GLU A 1 88 ? -11.627 14.697 3.209 1.00 48.06 88 GLU A N 1
ATOM 647 C CA . GLU A 1 88 ? -11.787 15.891 4.043 1.00 48.06 88 GLU A CA 1
ATOM 648 C C . GLU A 1 88 ? -11.335 15.571 5.480 1.00 48.06 88 GLU A C 1
ATOM 650 O O . GLU A 1 88 ? -11.925 14.722 6.145 1.00 48.06 88 GLU A O 1
ATOM 655 N N . GLY A 1 89 ? -10.249 16.208 5.928 1.00 51.94 89 GLY A N 1
ATOM 656 C CA . GLY A 1 89 ? -9.564 15.890 7.188 1.00 51.94 89 GLY A CA 1
ATOM 657 C C . GLY A 1 89 ? -8.059 15.660 7.033 1.00 51.94 89 GLY A C 1
ATOM 658 O O . GLY A 1 89 ? -7.324 15.855 7.993 1.00 51.94 89 GLY A O 1
ATOM 659 N N . ASP A 1 90 ? -7.581 15.378 5.817 1.00 54.84 90 ASP A N 1
ATOM 660 C CA . ASP A 1 90 ? -6.153 15.184 5.502 1.00 54.84 90 ASP A CA 1
ATOM 661 C C . ASP A 1 90 ? -5.359 16.519 5.444 1.00 54.84 90 ASP A C 1
ATOM 663 O O . ASP A 1 90 ? -4.325 16.627 4.783 1.00 54.84 90 ASP A O 1
ATOM 667 N N . ALA A 1 91 ? -5.865 17.583 6.081 1.00 39.12 91 ALA A N 1
ATOM 668 C CA . ALA A 1 91 ? -5.326 18.934 5.955 1.00 39.12 91 ALA A CA 1
ATOM 669 C C . ALA A 1 91 ? -4.005 19.118 6.725 1.00 39.12 91 ALA A C 1
ATOM 671 O O . ALA A 1 91 ? -3.901 18.796 7.904 1.00 39.12 91 ALA A O 1
ATOM 672 N N . GLU A 1 92 ? -3.031 19.687 6.007 1.00 37.19 92 GLU A N 1
ATOM 673 C CA . GLU A 1 92 ? -1.703 20.155 6.432 1.00 37.19 92 GLU A CA 1
ATOM 674 C C . GLU A 1 92 ? -0.901 19.211 7.342 1.00 37.19 92 GLU A C 1
ATOM 676 O O . GLU A 1 92 ? -0.650 19.482 8.512 1.00 37.19 92 GLU A O 1
ATOM 681 N N . GLY A 1 93 ? -0.389 18.136 6.735 1.00 44.34 93 GLY A N 1
ATOM 682 C CA . GLY A 1 93 ? 0.733 17.359 7.276 1.00 44.34 93 GLY A CA 1
ATOM 683 C C . GLY A 1 93 ? 0.388 15.960 7.777 1.00 44.34 93 GLY A C 1
ATOM 684 O O . GLY A 1 93 ? 1.308 15.212 8.084 1.00 44.34 93 GLY A O 1
ATOM 685 N N . GLY A 1 94 ? -0.893 15.584 7.814 1.00 49.72 94 GLY A N 1
ATOM 686 C CA . GLY A 1 94 ? -1.314 14.224 8.151 1.00 49.72 94 GLY A CA 1
ATOM 687 C C . GLY A 1 94 ? -1.209 13.259 6.972 1.00 49.72 94 GLY A C 1
ATOM 688 O O . GLY A 1 94 ? -1.595 13.585 5.852 1.00 49.72 94 GLY A O 1
ATOM 689 N N . GLU A 1 95 ? -0.752 12.032 7.229 1.00 53.66 95 GLU A N 1
ATOM 690 C CA . GLU A 1 95 ? -0.661 10.947 6.231 1.00 53.66 95 GLU A CA 1
ATOM 691 C C . GLU A 1 95 ? -2.041 10.317 5.883 1.00 53.66 95 GLU A C 1
ATOM 693 O O . GLU A 1 95 ? -2.136 9.280 5.218 1.00 53.66 95 GLU A O 1
ATOM 698 N N . GLY A 1 96 ? -3.127 10.980 6.304 1.00 66.12 96 GLY A N 1
ATOM 699 C CA . GLY A 1 96 ? -4.503 10.830 5.821 1.00 66.12 96 GLY A CA 1
ATOM 700 C C . GLY A 1 96 ? -5.062 9.415 5.869 1.00 66.12 96 GLY A C 1
ATOM 701 O O . GLY A 1 96 ? -4.774 8.654 6.781 1.00 66.12 96 GLY A O 1
ATOM 702 N N . ASN A 1 97 ? -5.868 9.018 4.890 1.00 74.69 97 ASN A N 1
ATOM 703 C CA . ASN A 1 97 ? -6.328 7.629 4.739 1.00 74.69 97 ASN A CA 1
ATOM 704 C C . ASN A 1 97 ? -5.336 6.716 3.997 1.00 74.69 97 ASN A C 1
ATOM 706 O O . ASN A 1 97 ? -5.586 5.521 3.854 1.00 74.69 97 ASN A O 1
ATOM 710 N N . ALA A 1 98 ? -4.215 7.265 3.527 1.00 84.62 98 ALA A N 1
ATOM 711 C CA . ALA A 1 98 ? -3.301 6.583 2.619 1.00 84.62 98 ALA A CA 1
ATOM 712 C C . ALA A 1 98 ? -2.263 5.694 3.325 1.00 84.62 98 ALA A C 1
ATOM 714 O O . ALA A 1 98 ? -1.503 5.014 2.638 1.00 84.62 98 ALA A O 1
ATOM 715 N N . LEU A 1 99 ? -2.207 5.660 4.661 1.00 88.31 99 LEU A N 1
ATOM 716 C CA . LEU A 1 99 ? -1.333 4.718 5.366 1.00 88.31 99 LEU A CA 1
ATOM 717 C C . LEU A 1 99 ? -1.920 3.309 5.360 1.00 88.31 99 LEU A C 1
ATOM 719 O O . LEU A 1 99 ? -2.961 3.044 5.963 1.00 88.31 99 LEU A O 1
ATOM 723 N N . ILE A 1 100 ? -1.191 2.405 4.718 1.00 92.88 100 ILE A N 1
ATOM 724 C CA . ILE A 1 100 ? -1.587 1.012 4.491 1.00 92.88 100 ILE A CA 1
ATOM 725 C C . ILE A 1 100 ? -0.752 0.009 5.304 1.00 92.88 100 ILE A C 1
ATOM 727 O O . ILE A 1 100 ? -0.944 -1.197 5.187 1.00 92.88 100 ILE A O 1
ATOM 731 N N . GLY A 1 101 ? 0.188 0.519 6.100 1.00 93.25 101 GLY A N 1
ATOM 732 C CA . GLY A 1 101 ? 1.077 -0.207 7.004 1.00 93.25 101 GLY A CA 1
ATOM 733 C C . GLY A 1 101 ? 1.869 0.786 7.873 1.00 93.25 101 GLY A C 1
ATOM 734 O O . GLY A 1 101 ? 1.748 1.998 7.657 1.00 93.25 101 GLY A O 1
ATOM 735 N N . PRO A 1 102 ? 2.674 0.317 8.844 1.00 91.19 102 PRO A N 1
ATOM 736 C CA . PRO A 1 102 ? 3.513 1.179 9.678 1.00 91.19 102 PRO A CA 1
ATOM 737 C C . PRO A 1 102 ? 4.395 2.110 8.843 1.00 91.19 102 PRO A C 1
ATOM 739 O O . PRO A 1 102 ? 5.136 1.646 7.972 1.00 91.19 102 PRO A O 1
ATOM 742 N N . SER A 1 103 ? 4.259 3.422 9.060 1.00 88.81 103 SER A N 1
ATOM 743 C CA . SER A 1 103 ? 4.952 4.491 8.317 1.00 88.81 103 SER A CA 1
ATOM 744 C C . SER A 1 103 ? 4.953 4.306 6.783 1.00 88.81 103 SER A C 1
ATOM 746 O O . SER A 1 103 ? 5.905 4.687 6.098 1.00 88.81 103 SER A O 1
ATOM 748 N N . THR A 1 104 ? 3.918 3.659 6.229 1.00 92.81 104 THR A N 1
ATOM 749 C CA . THR A 1 104 ? 3.866 3.234 4.823 1.00 92.81 104 THR A CA 1
ATOM 750 C C . THR A 1 104 ? 2.661 3.824 4.114 1.00 92.81 104 THR A C 1
ATOM 752 O O . THR A 1 104 ? 1.537 3.341 4.272 1.00 92.81 104 THR A O 1
ATOM 755 N N . MET A 1 105 ? 2.899 4.838 3.284 1.00 91.44 105 MET A N 1
ATOM 756 C CA . MET A 1 105 ? 1.844 5.546 2.564 1.00 91.44 105 MET A CA 1
ATOM 757 C C . MET A 1 105 ? 1.697 5.034 1.127 1.00 91.44 105 MET A C 1
ATOM 759 O O . MET A 1 105 ? 2.673 4.988 0.378 1.00 91.44 105 MET A O 1
ATOM 763 N N . ALA A 1 106 ? 0.479 4.692 0.711 1.00 94.19 106 ALA A N 1
ATOM 764 C CA . ALA A 1 106 ? 0.138 4.379 -0.672 1.00 94.19 106 ALA A CA 1
ATOM 765 C C . ALA A 1 106 ? 0.324 5.601 -1.586 1.00 94.19 106 ALA A C 1
ATOM 767 O O . ALA A 1 106 ? -0.145 6.698 -1.281 1.00 94.19 106 ALA A O 1
ATOM 768 N N . LEU A 1 107 ? 0.987 5.415 -2.730 1.00 93.62 107 LEU A N 1
ATOM 769 C CA . LEU A 1 107 ? 1.115 6.461 -3.744 1.00 93.62 107 LEU A CA 1
ATOM 770 C C . LEU A 1 107 ? -0.173 6.585 -4.563 1.00 93.62 107 LEU A C 1
ATOM 772 O O . LEU A 1 107 ? -0.734 5.600 -5.047 1.00 93.62 107 LEU A O 1
ATOM 776 N N . ARG A 1 108 ? -0.598 7.829 -4.784 1.00 92.94 108 ARG A N 1
ATOM 777 C CA . ARG A 1 108 ? -1.752 8.177 -5.612 1.00 92.94 108 ARG A CA 1
ATOM 778 C C . ARG A 1 108 ? -1.376 8.289 -7.085 1.00 92.94 108 ARG A C 1
ATOM 78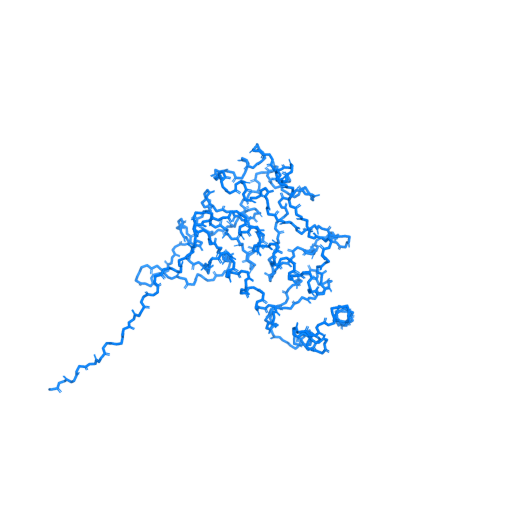0 O O . ARG A 1 108 ? -1.045 9.363 -7.581 1.00 92.94 108 ARG A O 1
ATOM 787 N N . TRP A 1 109 ? -1.434 7.159 -7.788 1.00 95.19 109 TRP A N 1
ATOM 788 C CA . TRP A 1 109 ? -1.143 7.070 -9.224 1.00 95.19 109 TRP A CA 1
ATOM 789 C C . TRP A 1 109 ? -2.215 7.703 -10.138 1.00 95.19 109 TRP A C 1
ATOM 791 O O . TRP A 1 109 ? -2.029 7.765 -11.346 1.00 95.19 109 TRP A O 1
ATOM 801 N N . ASP A 1 110 ? -3.292 8.265 -9.584 1.00 94.75 110 ASP A N 1
ATOM 802 C CA . ASP A 1 110 ? -4.279 9.070 -10.313 1.00 94.75 110 ASP A CA 1
ATOM 803 C C . ASP A 1 110 ? -3.860 10.546 -10.471 1.00 94.75 110 ASP A C 1
ATOM 805 O O . ASP A 1 110 ? -4.467 11.268 -11.262 1.00 94.75 110 ASP A O 1
ATOM 809 N N . ASP A 1 111 ? -2.835 11.002 -9.730 1.00 91.69 111 ASP A N 1
ATOM 810 C CA . ASP A 1 111 ? -2.399 12.410 -9.630 1.00 91.69 111 ASP A CA 1
ATOM 811 C C . ASP A 1 111 ? -3.537 13.374 -9.229 1.00 91.69 111 ASP A C 1
ATOM 813 O O . ASP A 1 111 ? -3.489 14.575 -9.513 1.00 91.69 111 ASP A O 1
ATOM 817 N N . GLY A 1 112 ? -4.577 12.861 -8.561 1.00 87.56 112 GLY A N 1
ATOM 818 C CA . GLY A 1 112 ? -5.749 13.642 -8.164 1.00 87.56 112 GLY A CA 1
ATOM 819 C C . GLY A 1 112 ? -5.449 14.702 -7.098 1.00 87.56 112 GLY A C 1
ATOM 820 O O . GLY A 1 112 ? -6.198 15.664 -6.965 1.00 87.56 112 GLY A O 1
ATOM 821 N N . ASP A 1 113 ? -4.337 14.558 -6.372 1.00 85.44 113 ASP A N 1
ATOM 822 C CA . ASP A 1 113 ? -3.793 15.540 -5.423 1.00 85.44 113 ASP A CA 1
ATOM 823 C C . ASP A 1 113 ? -2.682 16.430 -6.024 1.00 85.44 113 ASP A C 1
ATOM 825 O O . ASP A 1 113 ? -2.184 17.344 -5.366 1.00 85.44 113 ASP A O 1
ATOM 829 N N . GLY A 1 114 ? -2.281 16.186 -7.278 1.00 89.44 114 GLY A N 1
ATOM 830 C CA . GLY A 1 114 ? -1.185 16.882 -7.953 1.00 89.44 114 GLY A CA 1
ATOM 831 C C . GLY A 1 114 ? 0.223 16.540 -7.445 1.00 89.44 114 GLY A C 1
ATOM 832 O O . GLY A 1 114 ? 1.190 17.188 -7.872 1.00 89.44 114 GLY A O 1
ATOM 833 N N . PHE A 1 115 ? 0.375 15.559 -6.548 1.00 89.56 115 PHE A N 1
ATOM 834 C CA . PHE A 1 115 ? 1.660 15.203 -5.947 1.00 89.56 115 PHE A CA 1
ATOM 835 C C . PHE A 1 115 ? 2.651 14.655 -6.977 1.00 89.56 115 PHE A C 1
ATOM 837 O O . PHE A 1 115 ? 3.818 15.061 -6.988 1.00 89.56 115 PHE A O 1
ATOM 844 N N . LEU A 1 116 ? 2.211 13.785 -7.892 1.00 92.75 116 LEU A N 1
ATOM 845 C CA . LEU A 1 116 ? 3.100 13.234 -8.919 1.00 92.75 116 LEU A CA 1
ATOM 846 C C . LEU A 1 116 ? 3.568 14.330 -9.870 1.00 92.75 116 LEU A C 1
ATOM 848 O O . LEU A 1 116 ? 4.750 14.397 -10.217 1.00 92.75 116 LEU A O 1
ATOM 852 N N . ARG A 1 117 ? 2.659 15.226 -10.274 1.00 93.12 117 ARG A N 1
ATOM 853 C CA . ARG A 1 117 ? 2.998 16.372 -11.127 1.00 93.12 117 ARG A CA 1
ATOM 854 C C . ARG A 1 117 ? 3.999 17.296 -10.458 1.00 93.12 117 ARG A C 1
ATOM 856 O O . ARG A 1 117 ? 4.900 17.789 -11.135 1.00 93.12 117 ARG A O 1
ATOM 863 N N . TRP A 1 118 ? 3.868 17.511 -9.152 1.00 92.94 118 TRP A N 1
ATOM 864 C CA . TRP A 1 118 ? 4.844 18.242 -8.350 1.00 92.94 118 TRP A CA 1
ATOM 865 C C . TRP A 1 118 ? 6.206 17.530 -8.331 1.00 92.94 118 TRP A C 1
ATOM 867 O O . TRP A 1 118 ? 7.219 18.157 -8.650 1.00 92.94 118 TRP A O 1
ATOM 877 N N . ALA A 1 119 ? 6.232 16.232 -8.018 1.00 91.69 119 ALA A N 1
ATOM 878 C CA . ALA A 1 119 ? 7.457 15.450 -7.849 1.00 91.69 119 ALA A CA 1
ATOM 879 C C . ALA A 1 119 ? 8.234 15.346 -9.166 1.00 91.69 119 ALA A C 1
ATOM 881 O O . ALA A 1 119 ? 9.370 15.816 -9.283 1.00 91.69 119 ALA A O 1
ATOM 882 N N . LEU A 1 120 ? 7.575 14.838 -10.209 1.00 91.50 120 LEU A N 1
ATOM 883 C CA . LEU A 1 120 ? 8.143 14.728 -11.551 1.00 91.50 120 LEU A CA 1
ATOM 884 C C . LEU A 1 120 ? 8.459 16.110 -12.128 1.00 91.50 120 LEU A C 1
ATOM 886 O O . LEU A 1 120 ? 9.467 16.273 -12.819 1.00 91.50 120 LEU A O 1
ATOM 890 N N . GLY A 1 121 ? 7.626 17.109 -11.799 1.00 90.69 121 GLY A N 1
ATOM 891 C CA . GLY A 1 121 ? 7.798 18.548 -12.028 1.00 90.69 121 GLY A CA 1
ATOM 892 C C . GLY A 1 121 ? 9.217 19.040 -11.788 1.00 90.69 121 GLY A C 1
ATOM 893 O O . GLY A 1 121 ? 9.802 19.702 -12.642 1.00 90.69 121 GLY A O 1
ATOM 894 N N . ARG A 1 122 ? 9.754 18.668 -10.625 1.00 90.75 122 ARG A N 1
ATOM 895 C CA . ARG A 1 122 ? 11.061 19.095 -10.119 1.00 90.75 122 ARG A CA 1
ATOM 896 C C . ARG A 1 122 ? 12.179 18.083 -10.370 1.00 90.75 122 ARG A C 1
ATOM 898 O O . ARG A 1 122 ? 13.294 18.312 -9.920 1.00 90.75 122 ARG A O 1
ATOM 905 N N . GLY A 1 123 ? 11.887 16.962 -11.033 1.00 88.19 123 GLY A N 1
ATOM 906 C CA . GLY A 1 123 ? 12.822 15.837 -11.137 1.00 88.19 123 GLY A CA 1
ATOM 907 C C . GLY A 1 123 ? 13.072 15.127 -9.800 1.00 88.19 123 GLY A C 1
ATOM 908 O O . GLY A 1 123 ? 14.078 14.444 -9.652 1.00 88.19 123 GLY A O 1
ATOM 909 N N . ALA A 1 124 ? 12.175 15.286 -8.823 1.00 87.12 124 ALA A N 1
ATOM 910 C CA . ALA A 1 124 ? 12.273 14.660 -7.511 1.00 87.12 124 ALA A CA 1
ATOM 911 C C . ALA A 1 124 ? 11.715 13.230 -7.572 1.00 87.12 124 ALA A C 1
ATOM 913 O O . ALA A 1 124 ? 10.576 12.978 -7.183 1.00 87.12 124 ALA A O 1
ATOM 914 N N . VAL A 1 125 ? 12.501 12.308 -8.131 1.00 88.44 125 VAL A N 1
ATOM 915 C CA . VAL A 1 125 ? 12.165 10.876 -8.187 1.00 88.44 125 VAL A CA 1
ATOM 916 C C . VAL A 1 125 ? 12.790 10.148 -7.001 1.00 88.44 125 VAL A C 1
ATOM 918 O O . VAL A 1 125 ? 12.077 9.516 -6.221 1.00 88.44 125 VAL A O 1
ATOM 921 N N . ASP A 1 126 ? 14.100 10.284 -6.817 1.00 88.44 126 ASP A N 1
ATOM 922 C CA . ASP A 1 126 ? 14.820 9.622 -5.731 1.00 88.44 126 ASP A CA 1
ATOM 923 C C . ASP A 1 126 ? 14.396 10.173 -4.362 1.00 88.44 126 ASP A C 1
ATOM 925 O O . ASP A 1 126 ? 14.290 11.383 -4.161 1.00 88.44 126 ASP A O 1
ATOM 929 N N . GLY A 1 127 ? 14.104 9.269 -3.429 1.00 86.12 127 GLY A N 1
ATOM 930 C CA . GLY A 1 127 ? 13.585 9.572 -2.093 1.00 86.12 127 GLY A CA 1
ATOM 931 C C . GLY A 1 127 ? 12.098 9.932 -2.041 1.00 86.12 127 GLY A C 1
ATOM 932 O O . GLY A 1 127 ? 11.543 10.052 -0.948 1.00 86.12 127 GLY A O 1
ATOM 933 N N . VAL A 1 128 ? 11.437 10.095 -3.194 1.00 89.69 128 VAL A N 1
ATOM 934 C CA . VAL A 1 128 ? 10.034 10.534 -3.285 1.00 89.69 128 VAL A CA 1
ATOM 935 C C . VAL A 1 128 ? 9.157 9.477 -3.953 1.00 89.69 128 VAL A C 1
ATOM 937 O O . VAL A 1 128 ? 8.186 9.029 -3.353 1.00 89.69 128 VAL A O 1
ATOM 940 N N . LEU A 1 129 ? 9.512 9.074 -5.175 1.00 91.88 129 LEU A N 1
ATOM 941 C CA . LEU A 1 129 ? 8.825 8.062 -5.992 1.00 91.88 129 LEU A CA 1
ATOM 942 C C . LEU A 1 129 ? 9.669 6.789 -6.181 1.00 91.88 129 LEU A C 1
ATOM 944 O O . LEU A 1 129 ? 9.229 5.836 -6.819 1.00 91.88 129 LEU A O 1
ATOM 948 N N . SER A 1 130 ? 10.891 6.785 -5.653 1.00 92.19 130 SER A N 1
ATOM 949 C CA . SER A 1 130 ? 11.819 5.659 -5.651 1.00 92.19 130 SER A CA 1
ATOM 950 C C . SER A 1 130 ? 12.641 5.692 -4.356 1.00 92.19 130 SER A C 1
ATOM 952 O O . SER A 1 130 ? 13.088 6.774 -3.970 1.00 92.19 130 SER A O 1
ATOM 954 N N . PRO A 1 131 ? 12.870 4.560 -3.669 1.00 92.94 131 PRO A N 1
ATOM 955 C CA . PRO A 1 131 ? 13.677 4.534 -2.452 1.00 92.94 131 PRO A CA 1
ATOM 956 C C . PRO A 1 131 ? 15.149 4.878 -2.699 1.00 92.94 131 PRO A C 1
ATOM 958 O O . PRO A 1 131 ? 15.731 4.529 -3.729 1.00 92.94 131 PRO A O 1
ATOM 961 N N . HIS A 1 132 ? 15.785 5.478 -1.692 1.00 89.00 132 HIS A N 1
ATOM 962 C CA . HIS A 1 132 ? 17.243 5.497 -1.591 1.00 89.00 132 HIS A CA 1
ATOM 963 C C . HIS A 1 132 ? 17.772 4.159 -1.061 1.00 89.00 132 HIS A C 1
ATOM 965 O O . HIS A 1 132 ? 17.076 3.445 -0.344 1.00 89.00 132 HIS A O 1
ATOM 971 N N . GLY A 1 133 ? 19.028 3.838 -1.385 1.00 85.00 133 GLY A N 1
ATOM 972 C CA . GLY A 1 133 ? 19.728 2.688 -0.802 1.00 85.00 133 GLY A CA 1
ATOM 973 C C . GLY A 1 133 ? 19.249 1.320 -1.289 1.00 85.00 133 GLY A C 1
ATOM 974 O O . GLY A 1 133 ? 19.637 0.317 -0.713 1.00 85.00 133 GLY A O 1
ATOM 975 N N . ALA A 1 134 ? 18.428 1.259 -2.340 1.00 85.56 134 ALA A N 1
ATOM 976 C CA . ALA A 1 134 ? 17.898 0.010 -2.892 1.00 85.56 134 ALA A CA 1
ATOM 977 C C . ALA A 1 134 ? 18.798 -0.634 -3.974 1.00 85.56 134 ALA A C 1
ATOM 979 O O . ALA A 1 134 ? 18.348 -1.522 -4.695 1.00 85.56 134 ALA A O 1
ATOM 980 N N . GLY A 1 135 ? 20.044 -0.167 -4.136 1.00 81.44 135 GLY A N 1
ATOM 981 C CA . GLY A 1 135 ? 20.949 -0.638 -5.196 1.00 81.44 135 GLY A CA 1
ATOM 982 C C . GLY A 1 135 ? 20.565 -0.198 -6.618 1.00 81.44 135 GLY A C 1
ATOM 983 O O . GLY A 1 135 ? 21.067 -0.743 -7.595 1.00 81.44 135 GLY A O 1
ATOM 984 N N . GLY A 1 136 ? 19.672 0.792 -6.737 1.00 84.50 136 GLY A N 1
ATOM 985 C CA . GLY A 1 136 ? 19.079 1.231 -8.002 1.00 84.50 136 GLY A CA 1
ATOM 986 C C . GLY A 1 136 ? 17.876 0.372 -8.396 1.00 84.50 136 GLY A C 1
ATOM 987 O O . GLY A 1 136 ? 17.977 -0.844 -8.525 1.00 84.50 136 GLY A O 1
ATOM 988 N N . ILE A 1 137 ? 16.720 1.007 -8.601 1.00 90.88 137 ILE A N 1
ATOM 989 C CA . ILE A 1 137 ? 15.483 0.298 -8.951 1.00 90.88 137 ILE A CA 1
ATOM 990 C C . ILE A 1 137 ? 15.443 0.014 -10.460 1.00 90.88 137 ILE A C 1
ATOM 992 O O . ILE A 1 137 ? 15.402 0.967 -11.248 1.00 90.88 137 ILE A O 1
ATOM 996 N N . PRO A 1 138 ? 15.387 -1.260 -10.891 1.00 93.62 138 PRO A N 1
ATOM 997 C CA . PRO A 1 138 ? 15.371 -1.603 -12.308 1.00 93.62 138 PRO A CA 1
ATOM 998 C C . PRO A 1 138 ? 14.165 -1.039 -13.097 1.00 93.62 138 PRO A C 1
ATOM 1000 O O . PRO A 1 138 ? 13.113 -0.726 -12.520 1.00 93.62 138 PRO A O 1
ATOM 1003 N N . PRO A 1 139 ? 14.278 -0.939 -14.438 1.00 96.31 139 PRO A N 1
ATOM 1004 C CA . PRO A 1 139 ? 13.188 -0.598 -15.359 1.00 96.31 139 PRO 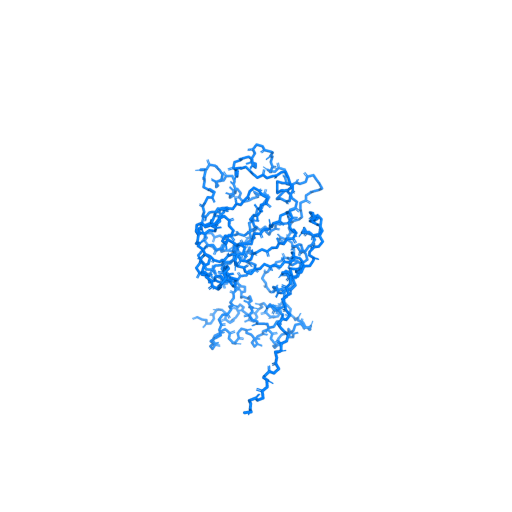A CA 1
ATOM 1005 C C . PRO A 1 139 ? 11.874 -1.355 -15.163 1.00 96.31 139 PRO A C 1
ATOM 1007 O O . PRO A 1 139 ? 10.804 -0.776 -15.344 1.00 96.31 139 PRO A O 1
ATOM 1010 N N . HIS A 1 140 ? 11.956 -2.638 -14.818 1.00 96.56 140 HIS A N 1
ATOM 1011 C CA . HIS A 1 140 ? 10.821 -3.552 -14.689 1.00 96.56 140 HIS A CA 1
ATOM 1012 C C . HIS A 1 140 ? 10.231 -3.597 -13.271 1.00 96.56 140 HIS A C 1
ATOM 1014 O O . HIS A 1 140 ? 9.401 -4.448 -12.967 1.00 96.56 140 HIS A O 1
ATOM 1020 N N . VAL A 1 141 ? 10.641 -2.674 -12.397 1.00 97.00 141 VAL A N 1
ATOM 1021 C CA . VAL A 1 141 ? 10.130 -2.579 -11.028 1.00 97.00 141 VAL A CA 1
ATOM 1022 C C . VAL A 1 141 ? 9.297 -1.309 -10.852 1.00 97.00 141 VAL A C 1
ATOM 1024 O O . VAL A 1 141 ? 9.780 -0.195 -11.096 1.00 97.00 141 VAL A O 1
ATOM 1027 N N . ALA A 1 142 ? 8.049 -1.483 -10.418 1.00 97.56 142 ALA A N 1
ATOM 1028 C CA . ALA A 1 142 ? 7.137 -0.411 -10.025 1.00 97.56 142 ALA A CA 1
ATOM 1029 C C . ALA A 1 142 ? 7.225 -0.150 -8.513 1.00 97.56 142 ALA A C 1
ATOM 1031 O O . ALA A 1 142 ? 7.448 -1.077 -7.741 1.00 97.56 142 ALA A O 1
ATOM 1032 N N . VAL A 1 143 ? 7.027 1.099 -8.089 1.00 97.56 143 VAL A N 1
ATOM 1033 C CA . VAL A 1 143 ? 7.011 1.497 -6.670 1.00 97.56 143 VAL A CA 1
ATOM 1034 C C . VAL A 1 143 ? 5.587 1.930 -6.325 1.00 97.56 143 VAL A C 1
ATOM 1036 O O . VAL A 1 143 ? 5.047 2.822 -6.979 1.00 97.56 143 VAL A O 1
ATOM 1039 N N . LEU A 1 144 ? 4.961 1.289 -5.337 1.00 97.81 144 LEU A N 1
ATOM 1040 C CA . LEU A 1 144 ? 3.552 1.538 -4.992 1.00 97.81 144 LEU A CA 1
ATOM 1041 C C . LEU A 1 144 ? 3.356 2.395 -3.741 1.00 97.81 144 LEU A C 1
ATOM 1043 O O . LEU A 1 144 ? 2.276 2.949 -3.545 1.00 97.81 144 LEU A O 1
ATOM 1047 N N . THR A 1 145 ? 4.381 2.529 -2.907 1.00 96.25 145 THR A N 1
ATOM 1048 C CA . THR A 1 145 ? 4.300 3.251 -1.635 1.00 96.25 145 THR A CA 1
ATOM 1049 C C . THR A 1 145 ? 5.481 4.188 -1.447 1.00 96.25 145 THR A C 1
ATOM 1051 O O . THR A 1 145 ? 6.541 4.019 -2.050 1.00 96.25 145 THR A O 1
ATOM 1054 N N . LYS A 1 146 ? 5.299 5.170 -0.566 1.00 92.88 146 LYS A N 1
ATOM 1055 C CA . LYS A 1 146 ? 6.356 5.987 0.016 1.00 92.88 146 LYS A CA 1
ATOM 1056 C C . LYS A 1 146 ? 6.552 5.534 1.463 1.00 92.88 146 LYS A C 1
ATOM 1058 O O . LYS A 1 146 ? 5.710 5.817 2.310 1.00 92.88 146 LYS A O 1
ATOM 1063 N N . GLY A 1 147 ? 7.656 4.835 1.727 1.00 91.25 147 GLY A N 1
ATOM 1064 C CA . GLY A 1 147 ? 7.988 4.299 3.058 1.00 91.25 147 GLY A CA 1
ATOM 1065 C C . GLY A 1 147 ? 8.919 5.185 3.896 1.00 91.25 147 GLY A C 1
ATOM 1066 O O . GLY A 1 147 ? 9.211 4.891 5.051 1.00 91.25 147 GLY A O 1
ATOM 1067 N N . GLY A 1 148 ? 9.456 6.272 3.331 1.00 90.12 148 GLY A N 1
ATOM 1068 C CA . GLY A 1 148 ? 10.436 7.100 4.038 1.00 90.12 148 GLY A CA 1
ATOM 1069 C C . GLY A 1 148 ? 11.653 6.279 4.489 1.00 90.12 148 GLY A C 1
ATOM 1070 O O . GLY A 1 148 ? 12.238 5.549 3.687 1.00 90.12 148 GLY A O 1
ATOM 1071 N N . ARG A 1 149 ? 12.057 6.421 5.761 1.00 89.75 149 ARG A N 1
ATOM 1072 C CA . ARG A 1 149 ? 13.212 5.692 6.322 1.00 89.75 149 ARG A CA 1
ATOM 1073 C C . ARG A 1 149 ? 12.858 4.354 6.964 1.00 89.75 149 ARG A C 1
ATOM 1075 O O . ARG A 1 149 ? 13.674 3.437 6.905 1.00 89.75 149 ARG A O 1
ATOM 1082 N N . TYR A 1 150 ? 11.687 4.275 7.583 1.00 90.50 150 TYR A N 1
ATOM 1083 C CA . TYR A 1 150 ? 11.308 3.173 8.469 1.00 90.50 150 TYR A CA 1
ATOM 1084 C C . TYR A 1 150 ? 10.120 2.359 7.958 1.00 90.50 150 TYR A C 1
ATOM 1086 O O . TYR A 1 150 ? 9.945 1.230 8.400 1.00 90.50 150 TYR A O 1
ATOM 1094 N N . GLY A 1 151 ? 9.340 2.902 7.026 1.00 93.12 151 GLY A N 1
ATOM 1095 C CA . GLY A 1 151 ? 8.251 2.195 6.375 1.00 93.12 151 GLY A CA 1
ATOM 1096 C C . GLY A 1 151 ? 8.677 1.466 5.106 1.00 93.12 151 GLY A C 1
ATOM 1097 O O . GLY A 1 151 ? 9.792 1.612 4.588 1.00 93.12 151 GLY A O 1
ATOM 1098 N N . SER A 1 152 ? 7.727 0.701 4.593 1.00 95.81 152 SER A N 1
ATOM 1099 C CA . SER A 1 152 ? 7.857 -0.178 3.445 1.00 95.81 152 SER A CA 1
ATOM 1100 C C . SER A 1 152 ? 7.756 0.590 2.132 1.00 95.81 152 SER A C 1
ATOM 1102 O O . SER A 1 152 ? 6.758 1.247 1.832 1.00 95.81 152 SER A O 1
ATOM 1104 N N . TRP A 1 153 ? 8.776 0.458 1.295 1.00 97.31 153 TRP A N 1
ATOM 1105 C CA . TRP A 1 153 ? 8.706 0.730 -0.134 1.00 97.31 153 TRP A CA 1
ATOM 1106 C C . TRP A 1 153 ? 8.312 -0.567 -0.835 1.00 97.31 153 TRP A C 1
ATOM 1108 O O . TRP A 1 153 ? 9.124 -1.480 -0.971 1.00 97.31 153 TRP A O 1
ATOM 1118 N N . LEU A 1 154 ? 7.056 -0.654 -1.265 1.00 98.00 154 LEU A N 1
ATOM 1119 C CA . LEU A 1 154 ? 6.521 -1.821 -1.950 1.00 98.00 154 LEU A CA 1
ATOM 1120 C C . LEU A 1 154 ? 6.955 -1.798 -3.412 1.00 98.00 154 LEU A C 1
ATOM 1122 O O . LEU A 1 154 ? 6.501 -0.960 -4.201 1.00 98.00 154 LEU A O 1
ATOM 1126 N N . LEU A 1 155 ? 7.864 -2.711 -3.747 1.00 98.00 155 LEU A N 1
ATOM 1127 C CA . LEU A 1 155 ? 8.479 -2.834 -5.063 1.00 98.00 155 LEU A CA 1
ATOM 1128 C C . LEU A 1 155 ? 7.871 -4.022 -5.806 1.00 98.00 155 LEU A C 1
ATOM 1130 O O . LEU A 1 155 ? 8.080 -5.167 -5.411 1.00 98.00 155 LEU A O 1
ATOM 1134 N N . VAL A 1 156 ? 7.135 -3.767 -6.887 1.00 98.00 156 VAL A N 1
ATOM 1135 C CA . VAL A 1 156 ? 6.538 -4.818 -7.722 1.00 98.00 156 VAL A CA 1
ATOM 1136 C C . VAL A 1 156 ? 7.448 -5.114 -8.902 1.00 98.00 156 VAL A C 1
ATOM 1138 O O . VAL A 1 156 ? 7.615 -4.273 -9.784 1.00 98.00 156 VAL A O 1
ATOM 1141 N N . ASP A 1 157 ? 7.999 -6.321 -8.932 1.00 97.19 157 ASP A N 1
ATOM 1142 C CA . ASP A 1 157 ? 8.743 -6.864 -10.064 1.00 97.19 157 ASP A CA 1
ATOM 1143 C C . ASP A 1 157 ? 7.757 -7.455 -11.081 1.00 97.19 157 ASP A C 1
ATOM 1145 O O . ASP A 1 157 ? 7.163 -8.513 -10.848 1.00 97.19 157 ASP A O 1
ATOM 1149 N N . VAL A 1 158 ? 7.565 -6.764 -12.210 1.00 97.44 158 VAL A N 1
ATOM 1150 C CA . VAL A 1 158 ? 6.603 -7.188 -13.244 1.00 97.44 158 VAL A CA 1
ATOM 1151 C C . VAL A 1 158 ? 7.144 -8.283 -14.166 1.00 97.44 158 VAL A C 1
ATOM 1153 O O . VAL A 1 158 ? 6.413 -8.765 -15.021 1.00 97.44 158 VAL A O 1
ATOM 1156 N N . GLU A 1 159 ? 8.404 -8.695 -14.025 1.00 94.62 159 GLU A N 1
ATOM 1157 C CA . GLU A 1 159 ? 8.931 -9.869 -14.732 1.00 94.62 159 GLU A CA 1
ATOM 1158 C C . GLU A 1 159 ? 8.718 -11.134 -13.900 1.00 94.62 159 GLU A C 1
ATOM 1160 O O . GLU A 1 159 ? 8.321 -12.170 -14.431 1.00 94.62 159 GLU A O 1
ATOM 1165 N N . ALA A 1 160 ? 8.932 -11.036 -12.586 1.00 93.75 160 ALA A N 1
ATOM 1166 C CA . ALA A 1 160 ? 8.800 -12.154 -11.657 1.00 93.75 160 ALA A CA 1
ATOM 1167 C C . ALA A 1 160 ? 7.386 -12.319 -11.071 1.00 93.75 160 ALA A C 1
ATOM 1169 O O . ALA A 1 160 ? 7.085 -13.366 -10.503 1.00 93.75 160 ALA A O 1
ATOM 1170 N N . GLY A 1 161 ? 6.521 -11.301 -11.158 1.00 96.12 161 GLY A N 1
ATOM 1171 C CA . GLY A 1 161 ? 5.202 -11.331 -10.514 1.00 96.12 161 GLY A CA 1
ATOM 1172 C C . GLY A 1 161 ? 5.280 -11.301 -8.982 1.00 96.12 161 GLY A C 1
ATOM 1173 O O . GLY A 1 161 ? 4.395 -11.819 -8.296 1.00 96.12 161 GLY A O 1
ATOM 1174 N N . THR A 1 162 ? 6.345 -10.710 -8.439 1.00 96.62 162 THR A N 1
ATOM 1175 C CA . THR A 1 162 ? 6.626 -10.662 -7.000 1.00 96.62 162 THR A CA 1
ATOM 1176 C C . THR A 1 162 ? 6.590 -9.242 -6.458 1.00 96.62 162 THR A C 1
ATOM 1178 O O . THR A 1 162 ? 6.841 -8.282 -7.183 1.00 96.62 162 THR A O 1
ATOM 1181 N N . MET A 1 163 ? 6.344 -9.121 -5.159 1.00 97.12 163 MET A N 1
ATOM 1182 C CA . MET A 1 163 ? 6.479 -7.889 -4.402 1.00 97.12 163 MET A CA 1
ATOM 1183 C C . MET A 1 163 ? 7.570 -8.027 -3.347 1.00 97.12 163 MET A C 1
ATOM 1185 O O . MET A 1 163 ? 7.654 -9.050 -2.663 1.00 97.12 163 MET A O 1
ATOM 1189 N N . THR A 1 164 ? 8.386 -6.986 -3.224 1.00 97.31 164 THR A N 1
ATOM 1190 C CA . THR A 1 164 ? 9.416 -6.857 -2.199 1.00 97.31 164 THR A CA 1
ATOM 1191 C C . THR A 1 164 ? 9.056 -5.744 -1.220 1.00 97.31 164 THR A C 1
ATOM 1193 O O . THR A 1 164 ? 8.741 -4.630 -1.641 1.00 97.31 164 THR A O 1
ATOM 1196 N N . ASP A 1 165 ? 9.153 -6.043 0.075 1.00 97.06 165 ASP A N 1
ATOM 1197 C CA . ASP A 1 165 ? 9.060 -5.074 1.171 1.00 97.06 165 ASP A CA 1
ATOM 1198 C C . ASP A 1 165 ? 10.443 -4.485 1.462 1.00 97.06 165 ASP A C 1
ATOM 1200 O O . ASP A 1 165 ? 11.215 -5.029 2.254 1.00 97.06 165 ASP A O 1
ATOM 1204 N N . PHE A 1 166 ? 10.799 -3.410 0.759 1.00 96.56 166 PHE A N 1
ATOM 1205 C CA . PHE A 1 166 ? 12.072 -2.735 0.984 1.00 96.56 166 PHE A CA 1
ATOM 1206 C C . PHE A 1 166 ? 11.930 -1.666 2.070 1.00 96.56 166 PHE A C 1
ATOM 1208 O O . PHE A 1 166 ? 11.236 -0.671 1.881 1.00 96.56 166 PHE A O 1
ATOM 1215 N N . VAL A 1 167 ? 12.664 -1.809 3.172 1.00 94.81 167 VAL A N 1
ATOM 1216 C CA . VAL A 1 167 ? 12.736 -0.795 4.235 1.00 94.81 167 VAL A CA 1
ATOM 1217 C C . VAL A 1 167 ? 14.148 -0.223 4.267 1.00 94.81 167 VAL A C 1
ATOM 1219 O O . VAL A 1 167 ? 15.104 -0.961 4.487 1.00 94.81 167 VAL A O 1
ATOM 1222 N N . MET A 1 168 ? 14.303 1.093 4.076 1.00 91.94 168 MET A N 1
ATOM 1223 C CA . MET A 1 168 ? 15.630 1.715 3.920 1.00 91.94 168 MET A CA 1
ATOM 1224 C C . MET A 1 168 ? 16.542 1.491 5.136 1.00 91.94 168 MET A C 1
ATOM 1226 O O . MET A 1 168 ? 17.729 1.224 4.972 1.00 91.94 168 MET A O 1
ATOM 1230 N N . MET A 1 169 ? 15.991 1.602 6.346 1.00 90.75 169 MET A N 1
ATOM 1231 C CA . MET A 1 169 ? 16.705 1.325 7.600 1.00 90.75 169 MET A CA 1
ATOM 1232 C C . MET A 1 169 ? 16.500 -0.115 8.097 1.00 90.75 169 MET A C 1
ATOM 1234 O O . MET A 1 169 ? 16.838 -0.423 9.239 1.00 90.75 169 MET A O 1
ATOM 1238 N N . GLY A 1 170 ? 15.912 -0.982 7.271 1.00 88.12 170 GLY A N 1
ATOM 1239 C CA . GLY A 1 170 ? 15.703 -2.390 7.579 1.00 88.12 170 GLY A CA 1
ATOM 1240 C C . GLY A 1 170 ? 16.950 -3.229 7.314 1.00 88.12 170 GLY A C 1
ATOM 1241 O O . GLY A 1 170 ? 17.888 -2.809 6.636 1.00 88.12 170 GLY A O 1
ATOM 1242 N N . THR A 1 171 ? 16.952 -4.446 7.849 1.00 86.56 171 THR A N 1
ATOM 1243 C CA . THR A 1 171 ? 18.008 -5.429 7.597 1.00 86.56 171 THR A CA 1
ATOM 1244 C C . THR A 1 171 ? 17.562 -6.389 6.491 1.00 86.56 171 THR A C 1
ATOM 1246 O O . THR A 1 171 ? 16.441 -6.895 6.570 1.00 86.56 171 THR A O 1
ATOM 1249 N N . PRO A 1 172 ? 18.405 -6.674 5.481 1.00 86.44 172 PRO A N 1
ATOM 1250 C CA . PRO A 1 172 ? 18.106 -7.697 4.483 1.00 86.44 172 PRO A CA 1
ATOM 1251 C C . PRO A 1 172 ? 17.843 -9.068 5.124 1.00 86.44 172 PRO A C 1
ATOM 1253 O O . PRO A 1 172 ? 18.563 -9.482 6.032 1.00 86.44 172 PRO A O 1
ATOM 1256 N N . GLU A 1 173 ? 16.838 -9.795 4.631 1.00 86.25 173 GLU A N 1
ATOM 1257 C CA . GLU A 1 173 ? 16.507 -11.146 5.113 1.00 86.25 173 GLU A CA 1
ATOM 1258 C C . GLU A 1 173 ? 17.377 -12.223 4.456 1.00 86.25 173 GLU A C 1
ATOM 1260 O O . GLU A 1 173 ? 17.724 -13.228 5.077 1.00 86.25 173 GLU A O 1
ATOM 1265 N N . ARG A 1 174 ? 17.737 -12.025 3.184 1.00 78.75 174 ARG A N 1
ATOM 1266 C CA . ARG A 1 174 ? 18.576 -12.944 2.417 1.00 78.75 174 ARG A CA 1
ATOM 1267 C C . ARG A 1 174 ? 20.031 -12.486 2.459 1.00 78.75 174 ARG A C 1
ATOM 1269 O O . ARG A 1 174 ? 20.337 -11.320 2.219 1.00 78.75 174 ARG A O 1
ATOM 1276 N N . ARG A 1 175 ? 20.931 -13.442 2.684 1.00 74.06 175 ARG A N 1
ATOM 1277 C CA . ARG A 1 175 ? 22.382 -13.259 2.561 1.00 74.06 175 ARG A CA 1
ATOM 1278 C C . ARG A 1 175 ? 22.872 -13.673 1.171 1.00 74.06 175 ARG A C 1
ATOM 1280 O O . ARG A 1 175 ? 22.212 -14.439 0.471 1.00 74.06 175 ARG A O 1
ATOM 1287 N N . GLY A 1 176 ? 24.003 -13.113 0.760 1.00 64.69 176 GLY A N 1
ATOM 1288 C CA . GLY A 1 176 ? 24.701 -13.465 -0.470 1.00 64.69 176 GLY A CA 1
ATOM 1289 C C . GLY A 1 176 ? 25.330 -14.859 -0.417 1.00 64.69 176 GLY A C 1
ATOM 1290 O O . GLY A 1 176 ? 25.152 -15.618 0.536 1.00 64.69 176 GLY A O 1
ATOM 1291 N N . GLU A 1 177 ? 26.078 -15.199 -1.465 1.00 63.47 177 GLU A N 1
ATOM 1292 C CA . GLU A 1 177 ? 26.785 -16.478 -1.557 1.00 63.47 177 GLU A CA 1
ATOM 1293 C C . GLU A 1 177 ? 27.749 -16.663 -0.371 1.00 63.47 177 GLU A C 1
ATOM 1295 O O . GLU A 1 177 ? 28.490 -15.747 -0.009 1.00 63.47 177 GLU A O 1
ATOM 1300 N N . GLY A 1 178 ? 27.711 -17.839 0.262 1.00 70.94 178 GLY A N 1
ATOM 1301 C CA . GLY A 1 178 ? 28.527 -18.131 1.444 1.00 70.94 178 GLY A CA 1
ATOM 1302 C C . GLY A 1 178 ? 28.157 -17.319 2.693 1.00 70.94 178 GLY A C 1
ATOM 1303 O O . GLY A 1 178 ? 29.038 -17.043 3.502 1.00 70.94 178 GLY A O 1
ATOM 1304 N N . ASP A 1 179 ? 26.889 -16.915 2.837 1.00 67.88 179 ASP A N 1
ATOM 1305 C CA . ASP A 1 179 ? 26.367 -16.096 3.945 1.00 67.88 179 ASP A CA 1
ATOM 1306 C C . ASP A 1 179 ? 26.972 -14.684 4.052 1.00 67.88 179 ASP A C 1
ATOM 1308 O O . ASP A 1 179 ? 26.863 -14.031 5.095 1.00 67.88 179 ASP A O 1
ATOM 1312 N N . ALA A 1 180 ? 27.579 -14.180 2.974 1.00 72.75 180 ALA A N 1
ATOM 1313 C CA . ALA A 1 180 ? 28.094 -12.817 2.920 1.00 72.75 180 ALA A CA 1
ATOM 1314 C C . ALA A 1 180 ? 26.960 -11.776 2.956 1.00 72.75 180 ALA A C 1
ATOM 1316 O O . ALA A 1 180 ? 25.862 -12.005 2.446 1.00 72.75 180 ALA A O 1
ATOM 1317 N N . GLU A 1 181 ? 27.217 -10.598 3.522 1.00 78.31 181 GLU A N 1
ATOM 1318 C CA . GLU A 1 181 ? 26.277 -9.478 3.423 1.00 78.31 181 GLU A CA 1
ATOM 1319 C C . GLU A 1 181 ? 26.136 -9.027 1.962 1.00 78.31 181 GLU A C 1
ATOM 1321 O O . GLU A 1 181 ? 27.125 -8.857 1.245 1.00 78.31 181 GLU A O 1
ATOM 1326 N N . VAL A 1 182 ? 24.893 -8.834 1.508 1.00 80.75 182 VAL A N 1
ATOM 1327 C CA . VAL A 1 182 ? 24.632 -8.270 0.180 1.00 80.75 182 VAL A CA 1
ATOM 1328 C C . VAL A 1 182 ? 25.000 -6.790 0.218 1.00 80.75 182 VAL A C 1
ATOM 1330 O O . VAL A 1 182 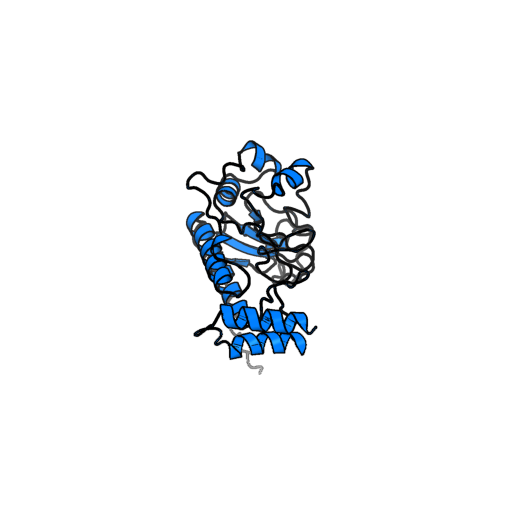? 24.501 -6.045 1.058 1.00 80.75 182 VAL A O 1
ATOM 1333 N N . GLN A 1 183 ? 25.870 -6.355 -0.691 1.00 81.38 183 GLN A N 1
ATOM 1334 C CA . GLN A 1 183 ? 26.320 -4.965 -0.736 1.00 81.38 183 GLN A CA 1
ATOM 1335 C C . GLN A 1 183 ? 25.158 -4.028 -1.099 1.00 81.38 183 GLN A C 1
ATOM 1337 O O . GLN A 1 183 ? 24.425 -4.288 -2.058 1.00 81.38 183 GLN A O 1
ATOM 1342 N N . ALA A 1 184 ? 25.005 -2.937 -0.341 1.00 79.56 184 ALA A N 1
ATOM 1343 C CA . ALA A 1 184 ? 23.886 -1.993 -0.455 1.00 79.56 184 ALA A CA 1
ATOM 1344 C C . ALA A 1 184 ? 23.790 -1.278 -1.818 1.00 79.56 184 ALA A C 1
ATOM 1346 O O . ALA A 1 184 ? 22.724 -0.808 -2.213 1.00 79.56 184 ALA A O 1
ATOM 1347 N N . ASP A 1 185 ? 24.898 -1.195 -2.548 1.00 80.56 185 ASP A N 1
ATOM 1348 C CA . ASP A 1 185 ? 25.002 -0.604 -3.881 1.00 80.56 185 ASP A CA 1
ATOM 1349 C C . ASP A 1 185 ? 24.840 -1.629 -5.017 1.00 80.56 185 ASP A C 1
ATOM 1351 O O . ASP A 1 185 ? 24.840 -1.254 -6.191 1.00 80.56 185 ASP A O 1
ATOM 1355 N N . SER A 1 186 ? 24.662 -2.915 -4.700 1.00 83.75 186 SER A N 1
ATOM 1356 C CA . SER A 1 186 ? 24.502 -3.950 -5.720 1.00 83.75 186 SER A CA 1
ATOM 1357 C C . SER A 1 186 ? 23.128 -3.861 -6.417 1.00 83.75 186 SER A C 1
ATOM 1359 O O . SER A 1 186 ? 22.112 -3.705 -5.737 1.00 83.75 186 SER A O 1
ATOM 1361 N N . PRO A 1 187 ? 23.034 -4.061 -7.751 1.00 79.38 187 PRO A N 1
ATOM 1362 C CA . PRO A 1 187 ? 21.772 -3.992 -8.516 1.00 79.38 187 PRO A CA 1
ATOM 1363 C C . PRO A 1 187 ? 20.636 -4.929 -8.058 1.00 79.38 187 PRO A C 1
ATOM 1365 O O . PRO A 1 187 ? 19.499 -4.818 -8.518 1.00 79.38 187 PRO A O 1
ATOM 1368 N N . GLY A 1 188 ? 20.943 -5.888 -7.179 1.00 82.56 188 GLY A N 1
ATOM 1369 C CA . GLY A 1 188 ? 19.997 -6.837 -6.597 1.00 82.56 188 GLY A CA 1
ATOM 1370 C C . GLY A 1 188 ? 19.742 -6.636 -5.104 1.00 82.56 188 GLY A C 1
ATOM 1371 O O . GLY A 1 188 ? 19.042 -7.461 -4.524 1.00 82.56 188 GLY A O 1
ATOM 1372 N N . TYR A 1 189 ? 20.285 -5.584 -4.480 1.00 90.12 189 TYR A N 1
ATOM 1373 C CA . TYR A 1 189 ? 20.194 -5.377 -3.032 1.00 90.12 189 TYR A CA 1
ATOM 1374 C C . TYR A 1 189 ? 18.749 -5.359 -2.531 1.00 90.12 189 TYR A C 1
ATOM 1376 O O . TYR A 1 189 ? 18.428 -6.011 -1.543 1.00 90.12 189 TYR A O 1
ATOM 1384 N N . TRP A 1 190 ? 17.841 -4.703 -3.258 1.00 91.81 190 TRP A N 1
ATOM 1385 C CA . TRP A 1 190 ? 16.422 -4.701 -2.910 1.00 91.81 190 TRP A CA 1
ATOM 1386 C C . TRP A 1 190 ? 15.832 -6.119 -2.818 1.00 91.81 190 TRP A C 1
ATOM 1388 O O . TRP A 1 190 ? 15.105 -6.403 -1.877 1.00 91.81 190 TRP A O 1
ATOM 1398 N N . ARG A 1 191 ? 16.222 -7.064 -3.690 1.00 89.81 191 ARG A N 1
ATOM 1399 C CA . ARG A 1 191 ? 15.764 -8.472 -3.636 1.00 89.81 191 ARG A CA 1
ATOM 1400 C C . ARG A 1 191 ? 16.311 -9.257 -2.442 1.00 89.81 191 ARG A C 1
ATOM 1402 O O . ARG A 1 191 ? 15.905 -10.404 -2.242 1.00 89.81 191 ARG A O 1
ATOM 1409 N N . ALA A 1 192 ? 17.265 -8.701 -1.696 1.00 90.69 192 ALA A N 1
ATOM 1410 C CA . ALA A 1 192 ? 17.731 -9.290 -0.447 1.00 90.69 192 ALA A CA 1
ATOM 1411 C C . ALA A 1 192 ? 16.725 -9.075 0.697 1.00 90.69 192 ALA A C 1
ATOM 1413 O O . ALA A 1 192 ? 16.791 -9.761 1.715 1.00 90.69 192 ALA A O 1
ATOM 1414 N N . PHE A 1 193 ? 15.771 -8.161 0.519 1.00 94.38 193 PHE A N 1
ATOM 1415 C CA . PHE A 1 193 ? 14.639 -7.985 1.414 1.00 94.38 193 PHE A CA 1
ATOM 1416 C C . PHE A 1 193 ? 13.534 -8.989 1.109 1.00 94.38 193 PHE A C 1
ATOM 1418 O O . PHE A 1 193 ? 13.520 -9.691 0.086 1.00 94.38 193 PHE A O 1
ATOM 1425 N N . ARG A 1 194 ? 12.581 -9.038 2.030 1.00 93.12 194 ARG A N 1
ATOM 1426 C CA . ARG A 1 194 ? 11.451 -9.939 1.973 1.00 93.12 194 ARG A CA 1
ATOM 1427 C C . ARG A 1 194 ? 10.706 -9.837 0.652 1.00 93.12 194 ARG A C 1
ATOM 1429 O O . ARG A 1 194 ? 10.206 -8.774 0.303 1.00 93.12 194 ARG A O 1
ATOM 1436 N N . THR A 1 195 ? 10.618 -10.953 -0.069 1.00 94.81 195 THR A N 1
ATOM 1437 C CA . THR A 1 195 ? 10.021 -11.010 -1.408 1.00 94.81 195 THR A CA 1
ATOM 1438 C C . THR A 1 195 ? 9.078 -12.202 -1.524 1.00 94.81 195 THR A C 1
ATOM 1440 O O . THR A 1 195 ? 9.445 -13.322 -1.163 1.00 94.81 195 THR A O 1
ATOM 1443 N N . ARG A 1 196 ? 7.866 -11.970 -2.033 1.00 95.44 196 ARG A N 1
ATOM 1444 C CA . ARG A 1 196 ? 6.794 -12.972 -2.177 1.00 95.44 196 ARG A CA 1
ATOM 1445 C C . ARG A 1 196 ? 6.035 -12.757 -3.492 1.00 95.44 196 ARG A C 1
ATOM 1447 O O . ARG A 1 196 ? 6.092 -11.651 -4.030 1.00 95.44 196 ARG A O 1
ATOM 1454 N N . PRO A 1 197 ? 5.298 -13.752 -4.016 1.00 97.12 197 PRO A N 1
ATOM 1455 C CA . PRO A 1 197 ? 4.247 -13.486 -4.998 1.00 97.12 197 PRO A CA 1
ATOM 1456 C C . PRO A 1 197 ? 3.314 -12.369 -4.505 1.00 97.12 197 PRO A C 1
ATOM 1458 O O . PRO A 1 197 ? 3.044 -12.273 -3.309 1.00 97.12 197 PRO A O 1
ATOM 1461 N N . VAL A 1 198 ? 2.843 -11.503 -5.409 1.00 97.31 198 VAL A N 1
ATOM 1462 C CA . VAL A 1 198 ? 2.084 -10.290 -5.031 1.00 97.31 198 VAL A CA 1
ATOM 1463 C C . VAL A 1 198 ? 0.849 -10.601 -4.172 1.00 97.31 198 VAL A C 1
ATOM 1465 O O . VAL A 1 198 ? 0.583 -9.872 -3.222 1.00 97.31 198 VAL A O 1
ATOM 1468 N N . ALA A 1 199 ? 0.099 -11.660 -4.495 1.00 96.25 199 ALA A N 1
ATOM 1469 C CA . ALA A 1 199 ? -1.091 -12.049 -3.734 1.00 96.25 199 ALA A CA 1
ATOM 1470 C C . ALA A 1 199 ? -0.721 -12.507 -2.314 1.00 96.25 199 ALA A C 1
ATOM 1472 O O . ALA A 1 199 ? -1.174 -11.901 -1.348 1.00 96.25 199 ALA A O 1
ATOM 1473 N N . ASP A 1 200 ? 0.195 -13.474 -2.204 1.00 97.69 200 ASP A N 1
ATOM 1474 C CA . ASP A 1 200 ? 0.702 -13.992 -0.928 1.00 97.69 200 ASP A CA 1
ATOM 1475 C C . ASP A 1 200 ? 1.247 -12.879 -0.017 1.00 97.69 200 ASP A C 1
ATOM 1477 O O . ASP A 1 200 ? 1.125 -12.944 1.204 1.00 97.69 200 ASP A O 1
ATOM 1481 N N . PHE A 1 201 ? 1.865 -11.850 -0.606 1.00 97.88 201 PHE A N 1
ATOM 1482 C CA . PHE A 1 201 ? 2.348 -10.692 0.139 1.00 97.88 201 PHE A CA 1
ATOM 1483 C C . PHE A 1 201 ? 1.213 -9.937 0.839 1.00 97.88 201 PHE A C 1
ATOM 1485 O O . PHE A 1 201 ? 1.322 -9.603 2.019 1.00 97.88 201 PHE A O 1
ATOM 1492 N N . PHE A 1 202 ? 0.134 -9.637 0.112 1.00 98.06 202 PHE A N 1
ATOM 1493 C CA . PHE A 1 202 ? -0.995 -8.909 0.680 1.00 98.06 202 PHE A CA 1
ATOM 1494 C C . PHE A 1 202 ? -1.801 -9.769 1.652 1.00 98.06 202 PHE A C 1
ATOM 1496 O O . PHE A 1 202 ? -2.242 -9.237 2.668 1.00 98.06 202 PHE A O 1
ATOM 1503 N N . ASP A 1 203 ? -1.930 -11.075 1.404 1.00 98.00 203 ASP A N 1
ATOM 1504 C CA . ASP A 1 203 ? -2.547 -12.007 2.357 1.00 98.00 203 ASP A CA 1
ATOM 1505 C C . ASP A 1 203 ? -1.824 -11.972 3.706 1.00 98.00 203 ASP A C 1
ATOM 1507 O O . ASP A 1 203 ? -2.445 -11.884 4.765 1.00 98.00 203 ASP A O 1
ATOM 1511 N N . GLU A 1 204 ? -0.496 -11.923 3.678 1.00 97.56 204 GLU A N 1
ATOM 1512 C CA . GLU A 1 204 ? 0.279 -11.776 4.896 1.00 97.56 204 GLU A CA 1
ATOM 1513 C C . GLU A 1 204 ? 0.044 -10.430 5.604 1.00 97.56 204 GLU A C 1
ATOM 1515 O O . GLU A 1 204 ? -0.062 -10.379 6.831 1.00 97.56 204 GLU A O 1
ATOM 1520 N N . TRP A 1 205 ? -0.024 -9.322 4.868 1.00 97.81 205 TRP A N 1
ATOM 1521 C CA . TRP A 1 205 ? -0.321 -8.026 5.483 1.00 97.81 205 TRP A CA 1
ATOM 1522 C C . TRP A 1 205 ? -1.719 -8.012 6.108 1.00 97.81 205 TRP A C 1
ATOM 1524 O O . TRP A 1 205 ? -1.895 -7.490 7.210 1.00 97.81 205 TRP A O 1
ATOM 1534 N N . VAL A 1 206 ? -2.700 -8.655 5.469 1.00 98.25 206 VAL A N 1
ATOM 1535 C CA . VAL A 1 206 ? -4.023 -8.902 6.060 1.00 98.25 206 VAL A CA 1
ATOM 1536 C C . VAL A 1 206 ? -3.897 -9.693 7.365 1.00 98.25 206 VAL A C 1
ATOM 1538 O O . VAL A 1 206 ? -4.525 -9.323 8.361 1.00 98.25 206 VAL A O 1
ATOM 1541 N N . ASP A 1 207 ? -3.058 -10.729 7.414 1.00 98.31 207 ASP A N 1
ATOM 1542 C CA . ASP A 1 207 ? -2.832 -11.523 8.627 1.00 98.31 207 ASP A CA 1
ATOM 1543 C C . ASP A 1 207 ? -2.220 -10.705 9.776 1.00 98.31 207 ASP A C 1
ATOM 1545 O O . ASP A 1 207 ? -2.581 -10.905 10.943 1.00 98.31 207 ASP A O 1
ATOM 1549 N N . LYS A 1 208 ? -1.363 -9.719 9.481 1.00 97.75 208 LYS A N 1
ATOM 1550 C CA . LYS A 1 208 ? -0.833 -8.788 10.496 1.00 97.75 208 LYS A CA 1
ATOM 1551 C C . LYS A 1 208 ? -1.932 -7.950 11.146 1.00 97.75 208 LYS A C 1
ATOM 1553 O O . LYS A 1 208 ? -1.935 -7.780 12.366 1.00 97.75 208 LYS A O 1
ATOM 1558 N N . TYR A 1 209 ? -2.907 -7.484 10.369 1.00 97.31 209 TYR A N 1
ATOM 1559 C CA . TYR A 1 209 ? -4.076 -6.790 10.916 1.00 97.31 209 TYR A CA 1
ATOM 1560 C C . TYR A 1 209 ? -5.018 -7.748 11.656 1.00 97.31 209 TYR A C 1
ATOM 1562 O O . TYR A 1 209 ? -5.471 -7.453 12.762 1.00 97.31 209 TYR A O 1
ATOM 1570 N N . ARG A 1 210 ? -5.292 -8.933 11.095 1.00 97.44 210 ARG A N 1
ATOM 1571 C CA . ARG A 1 210 ? -6.163 -9.944 11.725 1.00 97.44 210 ARG A CA 1
ATOM 1572 C C . ARG A 1 210 ? -5.640 -10.406 13.079 1.00 97.44 210 ARG A C 1
ATOM 1574 O O . ARG A 1 210 ? -6.421 -10.516 14.020 1.00 97.44 210 ARG A O 1
ATOM 1581 N N . SER A 1 211 ? -4.332 -10.609 13.199 1.00 97.31 211 SER A N 1
ATOM 1582 C CA . SER A 1 211 ? -3.672 -11.001 14.450 1.00 97.31 211 SER A CA 1
ATOM 1583 C C . SER A 1 211 ? -3.501 -9.852 15.452 1.00 97.31 211 SER A C 1
ATOM 1585 O O . SER A 1 211 ? -3.019 -10.083 16.566 1.00 97.31 211 SER A O 1
ATOM 1587 N N . LEU A 1 212 ? -3.900 -8.626 15.084 1.00 96.75 212 LEU A N 1
ATOM 1588 C CA . LEU A 1 212 ? -3.637 -7.401 15.839 1.00 96.75 212 LEU A CA 1
ATOM 1589 C C . LEU A 1 212 ? -2.134 -7.176 16.086 1.00 96.75 212 LEU A C 1
ATOM 1591 O O . LEU A 1 212 ? -1.755 -6.540 17.070 1.00 96.75 212 LEU A O 1
ATOM 1595 N N . GLU A 1 213 ? -1.256 -7.701 15.223 1.00 96.25 213 GLU A N 1
ATOM 1596 C CA . GLU A 1 213 ? 0.133 -7.235 15.162 1.00 96.25 213 GLU A CA 1
ATOM 1597 C C . GLU A 1 213 ? 0.120 -5.747 14.809 1.00 96.25 213 GLU A C 1
ATOM 1599 O O . GLU A 1 213 ? 0.707 -4.936 15.527 1.00 96.25 213 GLU A O 1
ATOM 1604 N N . TRP A 1 214 ? -0.646 -5.405 13.770 1.00 95.38 214 TRP A N 1
ATOM 1605 C CA . TRP A 1 214 ? -0.915 -4.041 13.339 1.00 95.38 214 TRP A CA 1
ATOM 1606 C C . TRP A 1 214 ? -2.340 -3.640 13.701 1.00 95.38 214 TRP A C 1
ATOM 1608 O O . TRP A 1 214 ? -3.291 -4.383 13.456 1.00 95.38 214 TRP A O 1
ATOM 1618 N N . VAL A 1 215 ? -2.494 -2.446 14.267 1.00 92.88 215 VAL A N 1
ATOM 1619 C CA . VAL A 1 215 ? -3.798 -1.864 14.594 1.00 92.88 215 VAL A CA 1
ATOM 1620 C C . VAL A 1 215 ? -3.887 -0.438 14.094 1.00 92.88 215 VAL A C 1
ATOM 1622 O O . VAL A 1 215 ? -2.906 0.297 14.068 1.00 92.88 215 VAL A O 1
ATOM 1625 N N . VAL A 1 216 ? -5.087 -0.043 13.689 1.00 89.88 216 VAL A N 1
ATOM 1626 C CA . VAL A 1 216 ? -5.346 1.298 13.175 1.00 89.88 216 VAL A CA 1
ATOM 1627 C C . VAL A 1 216 ? -6.054 2.123 14.238 1.00 89.88 216 VAL A C 1
ATOM 1629 O O . VAL A 1 216 ? -7.079 1.682 14.764 1.00 89.88 216 VAL A O 1
ATOM 1632 N N . VAL A 1 217 ? -5.543 3.325 14.502 1.00 85.19 217 VAL A N 1
ATOM 1633 C CA . VAL A 1 217 ? -6.229 4.348 15.298 1.00 85.19 217 VAL A CA 1
ATOM 1634 C C . VAL A 1 217 ? -6.696 5.453 14.344 1.00 85.19 217 VAL A C 1
ATOM 1636 O O . VAL A 1 217 ? -5.865 6.089 13.695 1.00 85.19 217 VAL A O 1
ATOM 1639 N N . PRO A 1 218 ? -8.014 5.653 14.180 1.00 76.19 218 PRO A N 1
ATOM 1640 C CA . PRO A 1 218 ? -8.548 6.754 13.385 1.00 76.19 218 PRO A CA 1
ATOM 1641 C C . PRO A 1 218 ? -8.158 8.084 14.035 1.00 76.19 218 PRO A C 1
ATOM 1643 O O . PRO A 1 218 ? -8.422 8.236 15.215 1.00 76.19 218 PRO A O 1
ATOM 1646 N N . GLY A 1 219 ? -7.596 9.029 13.277 1.00 65.38 219 GLY A N 1
ATOM 1647 C CA . GLY A 1 219 ? -7.248 10.366 13.789 1.00 65.38 219 GLY A CA 1
ATOM 1648 C C . GLY A 1 219 ? -5.778 10.560 14.170 1.00 65.38 219 GLY A C 1
ATOM 1649 O O . GLY A 1 219 ? -5.311 11.698 14.143 1.00 65.38 219 GLY A O 1
ATOM 1650 N N . SER A 1 220 ? -5.024 9.477 14.394 1.00 63.44 220 SER A N 1
ATOM 1651 C CA . SER A 1 220 ? -3.600 9.574 14.732 1.00 63.44 220 SER A CA 1
ATOM 1652 C C . SER A 1 220 ? -2.793 10.060 13.528 1.00 63.44 220 SER A C 1
ATOM 1654 O O . SER A 1 220 ? -2.721 9.396 12.489 1.00 63.44 220 SER A O 1
ATOM 1656 N N . VAL A 1 221 ? -2.234 11.264 13.667 1.00 52.31 221 VAL A N 1
ATOM 1657 C CA . VAL A 1 221 ? -1.634 12.044 12.573 1.00 52.31 221 VAL A CA 1
ATOM 1658 C C . VAL A 1 221 ? -0.200 11.601 12.260 1.00 52.31 221 VAL A C 1
ATOM 1660 O O . VAL A 1 221 ? 0.230 11.747 11.118 1.00 52.31 221 VAL A O 1
ATOM 1663 N N . GLU A 1 222 ? 0.523 11.043 13.241 1.00 51.25 222 GLU A N 1
ATOM 1664 C CA . GLU A 1 222 ? 1.935 10.655 13.077 1.00 51.25 222 GLU A CA 1
ATOM 1665 C C . GLU A 1 222 ? 2.124 9.188 12.668 1.00 51.25 222 GLU A C 1
ATOM 1667 O O . GLU A 1 222 ? 2.922 8.928 11.778 1.00 51.25 222 GLU A O 1
ATOM 1672 N N . ASP A 1 223 ? 1.362 8.241 13.232 1.00 60.81 223 ASP A N 1
ATOM 1673 C CA . ASP A 1 223 ? 1.504 6.807 12.938 1.00 60.81 223 ASP A CA 1
ATOM 1674 C C . ASP A 1 223 ? 0.129 6.124 12.906 1.00 60.81 223 ASP A C 1
ATOM 1676 O O . ASP A 1 223 ? -0.251 5.357 13.791 1.00 60.81 223 ASP A O 1
ATOM 1680 N N . GLY A 1 224 ? -0.658 6.376 11.858 1.00 70.94 224 GLY A N 1
ATOM 1681 C CA . GLY A 1 224 ? -2.014 5.819 11.741 1.00 70.94 224 GLY A CA 1
ATOM 1682 C C . GLY A 1 224 ? -2.100 4.276 11.684 1.00 70.94 224 GLY A C 1
ATOM 1683 O O . GLY A 1 224 ? -3.200 3.725 11.588 1.00 70.94 224 GLY A O 1
ATOM 1684 N N . VAL A 1 225 ? -0.969 3.564 11.722 1.00 85.88 225 VAL A N 1
ATOM 1685 C CA . VAL A 1 225 ? -0.882 2.113 11.933 1.00 85.88 225 VAL A CA 1
ATOM 1686 C C . VAL A 1 225 ? 0.133 1.837 13.047 1.00 85.88 225 VAL A C 1
ATOM 1688 O O . VAL A 1 225 ? 1.340 1.941 12.836 1.00 85.88 225 VAL A O 1
ATOM 1691 N N . LEU A 1 226 ? -0.354 1.443 14.222 1.00 85.38 226 LEU A N 1
ATOM 1692 C CA . LEU A 1 226 ? 0.470 1.096 15.378 1.00 85.38 226 LEU A CA 1
ATOM 1693 C C . LEU A 1 226 ? 0.883 -0.377 15.309 1.00 85.38 226 LEU A C 1
ATOM 1695 O O . LEU A 1 226 ? 0.057 -1.251 15.040 1.00 85.38 226 LEU A O 1
ATOM 1699 N N . PHE A 1 227 ? 2.151 -0.658 15.609 1.00 85.12 227 PHE A N 1
ATOM 1700 C CA . PHE A 1 227 ? 2.705 -2.020 15.602 1.00 85.12 227 PHE A CA 1
ATOM 1701 C C . PHE A 1 227 ? 3.494 -2.384 16.866 1.00 85.12 227 PHE A C 1
ATOM 1703 O O . PHE A 1 227 ? 3.669 -3.565 17.168 1.00 85.12 227 PHE A O 1
ATOM 1710 N N . TYR A 1 228 ? 3.934 -1.395 17.647 1.00 85.19 228 TYR A N 1
ATOM 1711 C CA . TYR A 1 228 ? 4.585 -1.630 18.933 1.00 85.19 228 TYR A CA 1
ATOM 1712 C C . TYR A 1 228 ? 3.611 -2.215 19.966 1.00 85.19 228 TYR A C 1
ATOM 1714 O O . TYR A 1 228 ? 2.386 -2.167 19.800 1.00 85.19 228 TYR A O 1
ATOM 1722 N N . ARG A 1 229 ? 4.176 -2.806 21.023 1.00 86.88 229 ARG A N 1
ATOM 1723 C CA . ARG A 1 229 ? 3.439 -3.349 22.167 1.00 86.88 229 ARG A CA 1
ATOM 1724 C C . ARG A 1 229 ? 3.934 -2.698 23.448 1.00 86.88 229 ARG A C 1
ATOM 1726 O O . ARG A 1 229 ? 5.018 -2.996 23.940 1.00 86.88 229 ARG A O 1
ATOM 1733 N N . ASP A 1 230 ? 3.105 -1.817 23.965 1.00 88.19 230 ASP A N 1
ATOM 1734 C CA . ASP A 1 230 ? 3.212 -1.140 25.246 1.00 88.19 230 ASP A CA 1
ATOM 1735 C C . ASP A 1 230 ? 1.809 -1.060 25.872 1.00 88.19 230 ASP A C 1
ATOM 1737 O O . ASP A 1 230 ? 0.833 -1.548 25.298 1.00 88.19 230 ASP A O 1
ATOM 1741 N N . ALA A 1 231 ? 1.695 -0.474 27.064 1.00 87.50 231 ALA A N 1
ATOM 1742 C CA . ALA A 1 231 ? 0.410 -0.399 27.756 1.00 87.50 231 ALA A CA 1
ATOM 1743 C C . ALA A 1 231 ? -0.668 0.321 26.919 1.00 87.50 231 ALA A C 1
ATOM 1745 O O . ALA A 1 231 ? -1.794 -0.160 26.833 1.00 87.50 231 ALA A O 1
ATOM 1746 N N . ALA A 1 232 ? -0.309 1.422 26.253 1.00 86.69 232 ALA A N 1
ATOM 1747 C CA . ALA A 1 232 ? -1.238 2.228 25.465 1.00 86.69 232 ALA A CA 1
ATOM 1748 C C . ALA A 1 232 ? -1.732 1.475 24.215 1.00 86.69 232 ALA A C 1
ATOM 1750 O O . ALA A 1 232 ? -2.928 1.404 23.938 1.00 86.69 232 ALA A O 1
ATOM 1751 N N . THR A 1 233 ? -0.822 0.849 23.475 1.00 89.81 233 THR A N 1
ATOM 1752 C CA . THR A 1 233 ? -1.139 0.094 22.255 1.00 89.81 233 THR A CA 1
ATOM 1753 C C . THR A 1 233 ? -1.830 -1.245 22.548 1.00 89.81 233 THR A C 1
ATOM 1755 O O . THR A 1 233 ? -2.536 -1.766 21.682 1.00 89.81 233 THR A O 1
ATOM 1758 N N . GLU A 1 234 ? -1.673 -1.839 23.736 1.00 94.12 234 GLU A N 1
ATOM 1759 C CA . GLU A 1 234 ? -2.479 -3.001 24.146 1.00 94.12 234 GLU A CA 1
ATOM 1760 C C . GLU A 1 23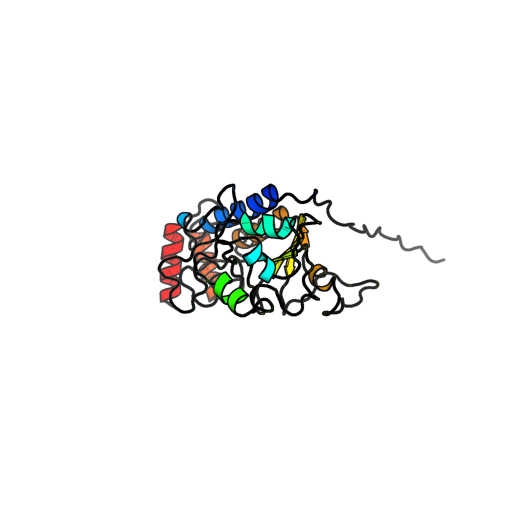4 ? -3.925 -2.614 24.483 1.00 94.12 234 GLU A C 1
ATOM 1762 O O . GLU A 1 234 ? -4.833 -3.350 24.097 1.00 94.12 234 GLU A O 1
ATOM 1767 N N . GLU A 1 235 ? -4.176 -1.435 25.069 1.00 94.00 235 GLU A N 1
ATOM 1768 C CA . GLU A 1 235 ? -5.550 -0.932 25.244 1.00 94.00 235 GLU A CA 1
ATOM 1769 C C . GLU A 1 235 ? -6.279 -0.807 23.898 1.00 94.00 235 GLU A C 1
ATOM 1771 O O . GLU A 1 235 ? -7.437 -1.210 23.775 1.00 94.00 235 GLU A O 1
ATOM 1776 N N . VAL A 1 236 ? -5.590 -0.332 22.853 1.00 94.25 236 VAL A N 1
ATOM 1777 C CA . VAL A 1 236 ? -6.133 -0.297 21.483 1.00 94.25 236 VAL A CA 1
ATOM 1778 C C . VAL A 1 236 ? -6.537 -1.699 21.023 1.00 94.25 236 VAL A C 1
ATOM 1780 O O . VAL A 1 236 ? -7.641 -1.897 20.514 1.00 94.25 236 VAL A O 1
ATOM 1783 N N . ARG A 1 237 ? -5.683 -2.707 21.228 1.00 96.06 237 ARG A N 1
ATOM 1784 C CA . ARG A 1 237 ? -5.979 -4.100 20.849 1.00 96.06 237 ARG A CA 1
ATOM 1785 C C . ARG A 1 237 ? -7.162 -4.665 21.634 1.00 96.06 237 ARG A C 1
ATOM 1787 O O . ARG A 1 237 ? -7.988 -5.377 21.060 1.00 96.06 237 ARG A O 1
ATOM 1794 N N . ASP A 1 238 ? -7.282 -4.324 22.911 1.00 97.25 238 ASP A N 1
ATOM 1795 C CA . ASP A 1 238 ? -8.419 -4.715 23.745 1.00 97.25 238 ASP A CA 1
ATOM 1796 C C . ASP A 1 238 ? -9.728 -4.070 23.287 1.00 97.25 238 ASP A C 1
ATOM 1798 O O . ASP A 1 238 ? -10.768 -4.739 23.297 1.00 97.25 238 ASP A O 1
ATOM 1802 N N . ILE A 1 239 ? -9.687 -2.830 22.791 1.00 97.12 239 ILE A N 1
ATOM 1803 C CA . ILE A 1 239 ? -10.834 -2.201 22.126 1.00 97.12 239 ILE A CA 1
ATOM 1804 C C . ILE A 1 239 ? -11.240 -3.037 20.902 1.00 97.12 239 ILE A C 1
ATOM 1806 O O . ILE A 1 239 ? -12.393 -3.455 20.808 1.00 97.12 239 ILE A O 1
ATOM 1810 N N . TYR A 1 240 ? -10.319 -3.388 19.998 1.00 97.62 240 TYR A N 1
ATOM 1811 C CA . TYR A 1 240 ? -10.651 -4.242 18.843 1.00 97.62 240 TYR A CA 1
ATOM 1812 C C . TYR A 1 240 ? -11.315 -5.567 19.262 1.00 97.62 240 TYR A C 1
ATOM 1814 O O . TYR A 1 240 ? -12.378 -5.921 18.740 1.00 97.62 240 TYR A O 1
ATOM 1822 N N . ARG A 1 241 ? -10.736 -6.278 20.241 1.00 97.88 241 ARG A N 1
ATOM 1823 C CA . ARG A 1 241 ? -11.272 -7.556 20.755 1.00 97.88 241 ARG A CA 1
ATOM 1824 C C . ARG A 1 241 ? -12.663 -7.390 21.369 1.00 97.88 241 ARG A C 1
ATOM 1826 O O . ARG A 1 241 ? -13.576 -8.145 21.042 1.00 97.88 241 ARG A O 1
ATOM 1833 N N . THR A 1 242 ? -12.856 -6.371 22.205 1.00 98.06 242 THR A N 1
ATOM 1834 C CA . THR A 1 242 ? -14.148 -6.056 22.845 1.00 98.06 242 THR A CA 1
ATOM 1835 C C . THR A 1 242 ? -15.231 -5.753 21.810 1.00 98.06 242 THR A C 1
ATOM 1837 O O . THR A 1 242 ? -16.409 -6.075 21.992 1.00 98.06 242 THR A O 1
ATOM 1840 N N . HIS A 1 243 ? -14.836 -5.185 20.673 1.00 98.00 243 HIS A N 1
ATOM 1841 C CA . HIS A 1 243 ? -15.726 -4.889 19.560 1.00 98.00 243 HIS A CA 1
ATOM 1842 C C . HIS A 1 243 ? -15.834 -6.022 18.528 1.00 98.00 243 HIS A C 1
ATOM 1844 O O . HIS A 1 243 ? -16.446 -5.816 17.483 1.00 98.00 243 HIS A O 1
ATOM 1850 N N . GLY A 1 244 ? -15.361 -7.230 18.850 1.00 97.38 244 GLY A N 1
ATOM 1851 C CA . GLY A 1 244 ? -15.650 -8.453 18.098 1.00 97.38 244 GLY A CA 1
ATOM 1852 C C . GLY A 1 244 ? -14.672 -8.772 16.969 1.00 97.38 244 GLY A C 1
ATOM 1853 O O . GLY A 1 244 ? -14.996 -9.604 16.126 1.00 97.38 244 GLY A O 1
ATOM 1854 N N . TRP A 1 245 ? -13.500 -8.132 16.934 1.00 97.88 245 TRP A N 1
ATOM 1855 C CA . TRP A 1 245 ? -12.447 -8.469 15.972 1.00 97.88 245 TRP A CA 1
ATOM 1856 C C . TRP A 1 245 ? -11.926 -9.911 16.168 1.00 97.88 245 TRP A C 1
ATOM 1858 O O . TRP A 1 245 ? -11.735 -10.313 17.320 1.00 97.88 245 TRP A O 1
ATOM 1868 N N . PRO A 1 246 ? -11.629 -10.672 15.091 1.00 95.38 246 PRO A N 1
ATOM 1869 C CA . PRO A 1 246 ? -11.757 -10.298 13.675 1.00 95.38 246 PRO A CA 1
ATOM 1870 C C . PRO A 1 246 ? -13.121 -10.612 13.040 1.00 95.38 246 PRO A C 1
ATOM 1872 O O . PRO A 1 246 ? -13.419 -10.074 11.979 1.00 95.38 246 PRO A O 1
ATOM 1875 N N . ASP A 1 247 ? -13.949 -11.459 13.655 1.00 91.94 247 ASP A N 1
ATOM 1876 C CA . ASP A 1 247 ? -15.129 -12.022 12.985 1.00 91.94 247 ASP A CA 1
ATOM 1877 C C . ASP A 1 247 ? -16.378 -11.134 13.095 1.00 91.94 247 ASP A C 1
ATOM 1879 O O . ASP A 1 247 ? -16.896 -10.619 12.107 1.00 91.94 247 ASP A O 1
ATOM 1883 N N . ASN A 1 248 ? -16.877 -10.921 14.314 1.00 94.62 248 ASN A N 1
ATOM 1884 C CA . ASN A 1 248 ? -18.117 -10.182 14.576 1.00 94.62 248 ASN A CA 1
ATOM 1885 C C . ASN A 1 248 ? -17.833 -8.690 14.789 1.00 94.62 248 ASN A C 1
ATOM 1887 O O . ASN A 1 248 ? -18.329 -8.076 15.739 1.00 94.62 248 ASN A O 1
ATOM 1891 N N . PHE A 1 249 ? -16.979 -8.125 13.936 1.00 97.00 249 PHE A N 1
ATOM 1892 C CA . PHE A 1 249 ? -16.402 -6.812 14.162 1.00 97.00 249 PHE A CA 1
ATOM 1893 C C . PHE A 1 249 ? -17.424 -5.683 13.990 1.00 97.00 249 PHE A C 1
ATOM 1895 O O . PHE A 1 249 ? -17.917 -5.392 12.899 1.00 97.00 249 PHE A O 1
ATOM 1902 N N . ARG A 1 250 ? -17.705 -4.983 15.089 1.00 97.12 250 ARG A N 1
ATOM 1903 C CA . ARG A 1 250 ? -18.560 -3.794 15.131 1.00 97.12 250 ARG A CA 1
ATOM 1904 C C . ARG A 1 250 ? -17.737 -2.551 14.806 1.00 97.12 250 ARG A C 1
ATOM 1906 O O . ARG A 1 250 ? -17.402 -1.772 15.699 1.00 97.12 250 ARG A O 1
ATOM 1913 N N . ARG A 1 251 ? -17.422 -2.376 13.519 1.00 94.31 251 ARG A N 1
ATOM 1914 C CA . ARG A 1 251 ? -16.545 -1.311 12.994 1.00 94.31 251 ARG A CA 1
ATOM 1915 C C . ARG A 1 251 ? -16.854 0.080 13.554 1.00 94.31 251 ARG A C 1
ATOM 1917 O O . ARG A 1 251 ? -15.952 0.737 14.060 1.00 94.31 251 ARG A O 1
ATOM 1924 N N . GLU A 1 252 ? -18.108 0.531 13.486 1.00 93.94 252 GLU A N 1
ATOM 1925 C CA . GLU A 1 252 ? -18.474 1.887 13.932 1.00 93.94 252 GLU A CA 1
ATOM 1926 C C . GLU A 1 252 ? -18.388 2.070 15.449 1.00 93.94 252 GLU A C 1
ATOM 1928 O O . GLU A 1 252 ? -18.001 3.142 15.911 1.00 93.94 252 GLU A O 1
ATOM 1933 N N . ASP A 1 253 ? -18.710 1.038 16.229 1.00 96.38 253 ASP A N 1
ATOM 1934 C CA . ASP A 1 253 ? -18.594 1.102 17.687 1.00 96.38 253 ASP A CA 1
ATOM 1935 C C . ASP A 1 253 ? -17.119 1.102 18.109 1.00 96.38 253 ASP A C 1
ATOM 1937 O O . ASP A 1 253 ? -16.729 1.880 18.975 1.00 96.38 253 ASP A O 1
ATOM 1941 N N . CYS A 1 254 ? -16.286 0.292 17.443 1.00 96.38 254 CYS A N 1
ATOM 1942 C CA . CYS A 1 254 ? -14.837 0.296 17.637 1.00 96.38 254 CYS A CA 1
ATOM 1943 C C . CYS A 1 254 ? -14.237 1.662 17.287 1.00 96.38 254 CYS A C 1
ATOM 1945 O O . CYS A 1 254 ? -13.482 2.222 18.075 1.00 96.38 254 CYS A O 1
ATOM 1947 N N . ARG A 1 255 ? -14.628 2.242 16.144 1.00 92.69 255 ARG A N 1
ATOM 1948 C CA . ARG A 1 255 ? -14.178 3.571 15.708 1.00 92.69 255 ARG A CA 1
ATOM 1949 C C . ARG A 1 255 ? -14.462 4.648 16.757 1.00 92.69 255 ARG A C 1
ATOM 1951 O O . ARG A 1 255 ? -13.589 5.465 17.028 1.00 92.69 255 ARG A O 1
ATOM 1958 N N . LYS A 1 256 ? -15.655 4.637 17.364 1.00 93.06 256 LYS A N 1
ATOM 1959 C CA . LYS A 1 256 ? -16.016 5.568 18.449 1.00 93.06 256 LYS A CA 1
ATOM 1960 C C . LYS A 1 256 ? -15.160 5.351 19.695 1.00 93.06 256 LYS A C 1
ATOM 1962 O O . LYS A 1 256 ? -14.615 6.314 20.217 1.00 93.06 256 LYS A O 1
ATOM 1967 N N . ALA A 1 257 ? -14.993 4.100 20.124 1.00 95.25 257 ALA A N 1
ATOM 1968 C CA . ALA A 1 257 ? -14.174 3.768 21.289 1.00 95.25 257 ALA A CA 1
ATOM 1969 C C . ALA A 1 257 ? -12.697 4.162 21.103 1.00 95.25 257 ALA A C 1
ATOM 1971 O O . ALA A 1 257 ? -12.063 4.632 22.044 1.00 95.25 257 ALA A O 1
ATOM 1972 N N . LEU A 1 258 ? -12.153 4.021 19.890 1.00 92.31 258 LEU A N 1
ATOM 1973 C CA . LEU A 1 258 ? -10.794 4.460 19.564 1.00 92.31 258 LEU A CA 1
ATOM 1974 C C . LEU A 1 258 ? -10.653 5.985 19.596 1.00 92.31 258 LEU A C 1
ATOM 1976 O O . LEU A 1 258 ? -9.677 6.478 20.149 1.00 92.31 258 LEU A O 1
ATOM 1980 N N . ALA A 1 259 ? -11.637 6.730 19.084 1.00 89.44 259 ALA A N 1
ATOM 1981 C CA . ALA A 1 259 ? -11.640 8.192 19.178 1.00 89.44 259 ALA A CA 1
ATOM 1982 C C . ALA A 1 259 ? -11.723 8.677 20.641 1.00 89.44 259 ALA A C 1
ATOM 1984 O O . ALA A 1 259 ? -11.046 9.626 21.029 1.00 89.44 259 ALA A O 1
ATOM 1985 N N . GLU A 1 260 ? -12.515 8.002 21.482 1.00 91.31 260 GLU A N 1
ATOM 1986 C CA . GLU A 1 260 ? -12.571 8.268 22.927 1.00 91.31 260 GLU A CA 1
ATOM 1987 C C . GLU A 1 260 ? -11.274 7.883 23.652 1.00 91.31 260 GLU A C 1
ATOM 1989 O O . GLU A 1 260 ? -10.912 8.500 24.653 1.00 91.31 260 GLU A O 1
ATOM 1994 N N . TRP A 1 261 ? -10.577 6.845 23.189 1.00 91.31 261 TRP A N 1
ATOM 1995 C CA . TRP A 1 261 ? -9.268 6.459 23.711 1.00 91.31 261 TRP A CA 1
ATOM 1996 C C . TRP A 1 261 ? -8.186 7.478 23.351 1.00 91.31 261 TRP A C 1
ATOM 1998 O O . TRP A 1 261 ? -7.414 7.856 24.230 1.00 91.31 261 TRP A O 1
ATOM 2008 N N . GLU A 1 262 ? -8.174 7.955 22.106 1.00 85.50 262 GLU A N 1
ATOM 2009 C CA . GLU A 1 262 ? -7.212 8.944 21.612 1.00 85.50 262 GLU A CA 1
ATOM 2010 C C . GLU A 1 262 ? -7.385 10.293 22.320 1.00 85.50 262 GLU A C 1
ATOM 2012 O O . GLU A 1 262 ? -6.408 10.879 22.771 1.00 85.50 262 GLU A O 1
ATOM 2017 N N . ALA A 1 263 ? -8.626 10.740 22.539 1.00 86.31 263 ALA A N 1
ATOM 2018 C CA . ALA A 1 263 ? -8.917 11.990 23.248 1.00 86.31 263 ALA A CA 1
ATOM 2019 C C . ALA A 1 263 ? -8.510 12.000 24.740 1.00 86.31 263 ALA A C 1
ATOM 2021 O O . ALA A 1 263 ? -8.602 13.045 25.387 1.00 86.31 263 ALA A O 1
ATOM 2022 N N . ARG A 1 264 ? -8.122 10.849 25.311 1.00 86.50 264 ARG A N 1
ATOM 2023 C CA . ARG A 1 264 ? -7.663 10.711 26.706 1.00 86.50 264 ARG A CA 1
ATOM 2024 C C . ARG A 1 264 ? -6.141 10.666 26.855 1.00 86.50 264 ARG A C 1
ATOM 2026 O O . ARG A 1 264 ? -5.688 10.675 28.001 1.00 86.50 264 ARG A O 1
ATOM 2033 N N . GLN A 1 265 ? -5.401 10.537 25.754 1.00 77.19 265 GLN A N 1
ATOM 2034 C CA . GLN A 1 265 ? -3.934 10.550 25.762 1.00 77.19 265 GLN A CA 1
ATOM 2035 C C . GLN A 1 265 ? -3.414 11.978 25.958 1.00 77.19 265 GLN A C 1
ATOM 2037 O O . GLN A 1 265 ? -2.371 12.121 26.633 1.00 77.19 265 GLN A O 1
#

Solvent-accessible surface area (backbone atoms only — not comparable to full-atom values): 14831 Å² total; per-residue (Å²): 141,80,85,83,80,80,82,78,82,78,82,77,81,70,81,79,83,49,61,79,46,45,65,67,57,52,34,50,36,55,44,52,46,52,59,52,47,30,64,44,60,62,34,57,64,87,36,55,42,75,40,51,97,89,26,28,83,71,61,39,72,77,57,54,50,64,78,44,80,56,35,70,69,34,56,54,41,52,24,42,43,57,28,58,47,85,52,99,81,39,70,90,81,38,62,57,62,29,52,80,42,52,59,15,30,54,51,53,58,56,39,84,84,42,55,51,58,52,29,53,69,72,68,44,39,76,70,58,66,37,77,58,79,35,19,59,84,54,38,49,46,38,62,51,33,42,10,76,56,81,5,38,29,37,35,36,32,60,74,57,28,28,32,25,54,36,32,62,74,54,78,64,74,48,60,37,81,94,73,33,80,60,53,55,73,36,73,58,33,41,74,22,21,54,69,35,40,44,52,65,46,44,54,50,54,50,47,34,45,62,72,56,50,34,44,74,46,54,85,49,54,87,52,46,32,44,59,74,86,49,76,72,51,45,53,54,50,49,45,42,48,76,29,29,52,75,80,69,50,41,39,72,62,34,36,50,53,44,44,60,52,59,78,70,111

Organism: Cytospora mali (NCBI:txid578113)

Mean predicted aligned error: 7.54 Å